Protein AF-A0A941D5S7-F1 (afdb_monomer)

pLDDT: mean 71.63, std 21.03, range [32.12, 98.0]

Radius of gyration: 29.99 Å; Cα contacts (8 Å, |Δi|>4): 465; chains: 1; bounding box: 61×166×41 Å

Nearest PDB structures (foldseek):
  4c47-assembly1_B  TM=2.852E-01  e=3.224E-01  Salmonella enterica subsp. enterica serovar Typhimurium str. LT2
  5zy8-assembly1_C  TM=4.690E-01  e=6.846E+00  Mycobacterium tuberculosis H37Rv
  7m40-assembly2_B  TM=3.265E-01  e=3.888E+00  Homo sapiens
  5wak-assembly1_A  TM=3.263E-01  e=8.585E+00  Homo sapiens

Organism: NCBI:txid2828860

Secondary structure (DSSP, 8-state):
-----------PPP----------PPPPPS----SS-----EEEEEEPTT---SS--EEEEEEEEEEEETTEEEEEEEEEESSS---GGGSTTT----STTS---TTPPTT--GGGG-EEEETTTTEEEEBPB-TTS-B-BPPP--SHHHHHHHHHS-EEEEEEEPPPPTT--EEEEEETTEEEEEEEEEES--SSEES-SSPBTTS-EEPP-HHHHHS-B-TT-EEEPP---PPPPPPPPPPPTT---PPPPPPPPPPP--

Foldseek 3Di:
DDDDDDDDDDDDDDDDDDDDDDDDPDPDDPDDPPDFDQAFLDKDWAFQPDDPDPDGWIKIKTWRAWAFDDQWIKTKIWIATPAQFDQLCRDLQQFPDQDPPPPDLVQDDRRARLLQSKWWADPVQQKIWGFWAAPVRHGQWQDPQNPPVSRVVRRPFIWMIMTTTGGDDPPDQFTWMQTSNDIRGGGGYYYDDWPDEDCPSIHTRRPTHHDRDVVSVVNTDRPPRMDGHDDDDDPDPDPDPDPDPVPPDDDDDDDDDDDDDD

Solvent-accessible surface area (backbone atoms only — not comparable to full-atom values): 16167 Å² total; per-residue (Å²): 133,90,80,91,88,87,84,90,82,90,82,88,82,87,82,89,80,90,76,86,91,71,98,64,89,75,79,78,71,93,83,73,82,93,74,92,75,77,57,71,69,38,74,38,74,37,63,40,80,88,63,92,54,99,72,53,62,46,33,42,37,36,36,48,44,35,20,41,40,93,86,26,19,37,40,35,31,31,42,24,31,88,47,78,43,67,62,47,84,63,32,39,72,64,46,33,52,84,52,96,78,50,69,77,53,102,59,62,54,88,72,26,26,35,68,40,46,24,31,40,30,37,70,94,80,39,31,37,22,25,36,23,18,38,92,88,68,46,49,40,54,45,73,66,78,53,53,80,70,33,35,59,45,27,28,78,39,40,28,33,41,42,37,32,19,37,59,72,62,92,86,51,56,54,29,30,34,36,46,60,96,31,79,39,65,76,37,54,44,48,70,47,81,70,79,55,64,34,89,49,59,50,28,46,71,81,76,40,31,49,62,76,67,63,68,62,62,70,67,37,47,64,82,84,20,66,42,73,58,84,90,70,88,68,83,73,77,72,80,73,78,74,79,66,84,83,77,68,74,84,80,78,84,79,85,83,83,85,84,88,82,135

Structure (mmCIF, N/CA/C/O backbone):
data_AF-A0A941D5S7-F1
#
_entry.id   AF-A0A941D5S7-F1
#
loop_
_atom_site.group_PDB
_atom_site.id
_atom_site.type_symbol
_atom_site.label_atom_id
_atom_site.label_alt_id
_atom_site.label_comp_id
_atom_site.label_asym_id
_atom_site.label_entity_id
_atom_site.label_seq_id
_atom_site.pdbx_PDB_ins_code
_atom_site.Cartn_x
_atom_site.Cartn_y
_atom_site.Cartn_z
_atom_site.occupancy
_atom_site.B_iso_or_equiv
_atom_site.auth_seq_id
_atom_site.auth_comp_id
_atom_site.auth_asym_id
_atom_site.auth_atom_id
_atom_site.pdbx_PDB_model_num
ATOM 1 N N . MET A 1 1 ? -28.181 -76.257 2.258 1.00 36.56 1 MET A N 1
ATOM 2 C CA . MET A 1 1 ? -26.991 -76.417 1.395 1.00 36.56 1 MET A CA 1
ATOM 3 C C . MET A 1 1 ? -26.704 -75.077 0.729 1.00 36.56 1 MET A C 1
ATOM 5 O O . MET A 1 1 ? -27.659 -74.386 0.410 1.00 36.56 1 MET A O 1
ATOM 9 N N . SER A 1 2 ? -25.417 -74.719 0.652 1.00 38.84 2 SER A N 1
ATOM 10 C CA . SER A 1 2 ? -24.743 -73.553 0.038 1.00 38.84 2 SER A CA 1
ATOM 11 C C . SER A 1 2 ? -25.487 -72.803 -1.085 1.00 38.84 2 SER A C 1
ATOM 13 O O . SER A 1 2 ? -26.203 -73.424 -1.850 1.00 38.84 2 SER A O 1
ATOM 15 N N . GLY A 1 3 ? -25.291 -71.505 -1.335 1.00 32.75 3 GLY A N 1
ATOM 16 C CA . GLY A 1 3 ? -24.288 -70.561 -0.849 1.00 32.75 3 GLY A CA 1
ATOM 17 C C . GLY A 1 3 ? -24.335 -69.232 -1.634 1.00 32.75 3 GLY A C 1
ATOM 18 O O . GLY A 1 3 ? -24.989 -69.136 -2.662 1.00 32.75 3 GLY A O 1
ATOM 19 N N . ARG A 1 4 ? -23.634 -68.236 -1.072 1.00 43.28 4 ARG A N 1
ATOM 20 C CA . ARG A 1 4 ? -23.019 -66.999 -1.617 1.00 43.28 4 ARG A CA 1
ATOM 21 C C . ARG A 1 4 ? -23.467 -66.419 -2.974 1.00 43.28 4 ARG A C 1
ATOM 23 O O . ARG A 1 4 ? -23.351 -67.062 -4.007 1.00 43.28 4 ARG A O 1
ATOM 30 N N . GLY A 1 5 ? -23.662 -65.096 -2.971 1.00 32.12 5 GLY A N 1
ATOM 31 C CA . GLY A 1 5 ? -23.417 -64.236 -4.134 1.00 32.12 5 GLY A CA 1
ATOM 32 C C . GLY A 1 5 ? -23.833 -62.784 -3.899 1.00 32.12 5 GLY A C 1
ATOM 33 O O . GLY A 1 5 ? -24.998 -62.451 -4.057 1.00 32.12 5 GLY A O 1
ATOM 34 N N . ALA A 1 6 ? -22.888 -61.925 -3.513 1.00 46.09 6 ALA A N 1
ATOM 35 C CA . ALA A 1 6 ? -23.062 -60.475 -3.452 1.00 46.09 6 ALA A CA 1
ATOM 36 C C . ALA A 1 6 ? -22.427 -59.830 -4.688 1.00 46.09 6 ALA A C 1
ATOM 38 O O . ALA A 1 6 ? -21.279 -60.151 -4.974 1.00 46.09 6 ALA A O 1
ATOM 39 N N . VAL A 1 7 ? -23.107 -58.874 -5.330 1.00 39.47 7 VAL A N 1
ATOM 40 C CA . VAL A 1 7 ? -22.471 -57.748 -6.041 1.00 39.47 7 VAL A CA 1
ATOM 41 C C . VAL A 1 7 ? -23.394 -56.529 -5.934 1.00 39.47 7 VAL A C 1
ATOM 43 O O . VAL A 1 7 ? -24.544 -56.564 -6.362 1.00 39.47 7 VAL A O 1
ATOM 46 N N . ARG A 1 8 ? -22.877 -55.453 -5.332 1.00 42.44 8 ARG A N 1
ATOM 47 C CA . ARG A 1 8 ? -23.438 -54.097 -5.374 1.00 42.44 8 ARG A CA 1
ATOM 48 C C . ARG A 1 8 ? -22.942 -53.406 -6.645 1.00 42.44 8 ARG A C 1
ATOM 50 O O . ARG A 1 8 ? -21.744 -53.436 -6.905 1.00 42.44 8 ARG A O 1
ATOM 57 N N . ALA A 1 9 ? -23.824 -52.704 -7.347 1.00 39.62 9 ALA A N 1
ATOM 58 C CA . ALA A 1 9 ? -23.448 -51.629 -8.258 1.00 39.62 9 ALA A CA 1
ATOM 59 C C . ALA A 1 9 ? -24.414 -50.456 -8.052 1.00 39.62 9 ALA A C 1
ATOM 61 O O . ALA A 1 9 ? -25.631 -50.632 -8.032 1.00 39.62 9 ALA A O 1
ATOM 62 N N . ALA A 1 10 ? -23.833 -49.284 -7.812 1.00 44.22 10 ALA A N 1
ATOM 63 C CA . ALA A 1 10 ? -24.500 -48.016 -7.567 1.00 44.22 10 ALA A CA 1
ATOM 64 C C . ALA A 1 10 ? -24.795 -47.294 -8.887 1.00 44.22 10 ALA A C 1
ATOM 66 O O . ALA A 1 10 ? -23.980 -47.359 -9.801 1.00 44.22 10 ALA A O 1
ATOM 67 N N . PHE A 1 11 ? -25.889 -46.535 -8.941 1.00 39.94 11 PHE A N 1
ATOM 68 C CA . PHE A 1 11 ? -26.050 -45.423 -9.878 1.00 39.94 11 PHE A CA 1
ATOM 69 C C . PHE A 1 11 ? -26.749 -44.267 -9.161 1.00 39.94 11 PHE A C 1
ATOM 71 O O . PHE A 1 11 ? -27.858 -44.414 -8.650 1.00 39.94 11 PHE A O 1
ATOM 78 N N . GLY A 1 12 ? -26.041 -43.139 -9.077 1.00 32.53 12 GLY A N 1
ATOM 79 C CA . GLY A 1 12 ? -26.537 -41.872 -8.556 1.00 32.53 12 GLY A CA 1
ATOM 80 C C . GLY A 1 12 ? -27.408 -41.156 -9.586 1.00 32.53 12 GLY A C 1
ATOM 81 O O . GLY A 1 12 ? -27.080 -41.119 -10.771 1.00 32.53 12 GLY A O 1
ATOM 82 N N . GLY A 1 13 ? -28.521 -40.595 -9.118 1.00 33.53 13 GLY A N 1
ATOM 83 C CA . GLY A 1 13 ? -29.390 -39.712 -9.888 1.00 33.53 13 GLY A CA 1
ATOM 84 C C . GLY A 1 13 ? -29.056 -38.249 -9.609 1.00 33.53 13 GLY A C 1
ATOM 85 O O . GLY A 1 13 ? -29.042 -37.820 -8.457 1.00 33.53 13 GLY A O 1
ATOM 86 N N . VAL A 1 14 ? -28.791 -37.499 -10.676 1.00 39.66 14 VAL A N 1
ATOM 87 C CA . VAL A 1 14 ? -28.626 -36.041 -10.693 1.00 39.66 14 VAL A CA 1
ATOM 88 C C . VAL A 1 14 ? -30.000 -35.384 -10.546 1.00 39.66 14 VAL A C 1
ATOM 90 O O . VAL A 1 14 ? -30.907 -35.685 -11.320 1.00 39.66 14 VAL A O 1
ATOM 93 N N . VAL A 1 15 ? -30.149 -34.462 -9.593 1.00 40.84 15 VAL A N 1
ATOM 94 C CA . VAL A 1 15 ? -31.305 -33.557 -9.514 1.00 40.84 15 VAL A CA 1
ATOM 95 C C . VAL A 1 15 ? -30.835 -32.165 -9.921 1.00 40.84 15 VAL A C 1
ATOM 97 O O . VAL A 1 15 ? -30.063 -31.528 -9.209 1.00 40.84 15 VAL A O 1
ATOM 100 N N . ALA A 1 16 ? -31.290 -31.709 -11.086 1.00 38.81 16 ALA A N 1
ATOM 101 C CA . ALA A 1 16 ? -31.129 -30.337 -11.543 1.00 38.81 16 ALA A CA 1
ATOM 102 C C . ALA A 1 16 ? -32.264 -29.478 -10.969 1.00 38.81 16 ALA A C 1
ATOM 104 O O . ALA A 1 16 ? -33.437 -29.757 -11.218 1.00 38.81 16 ALA A O 1
ATOM 105 N N . ALA A 1 17 ? -31.919 -28.423 -10.233 1.00 34.91 17 ALA A N 1
ATOM 106 C CA . ALA A 1 17 ? -32.849 -27.368 -9.850 1.00 34.91 17 ALA A CA 1
ATOM 107 C C . ALA A 1 17 ? -32.348 -26.038 -10.424 1.00 34.91 17 ALA A C 1
ATOM 109 O O . ALA A 1 17 ? -31.301 -25.526 -10.036 1.00 34.91 17 ALA A O 1
ATOM 110 N N . VAL A 1 18 ? -33.108 -25.510 -11.382 1.00 44.81 18 VAL A N 1
ATOM 111 C CA . VAL A 1 18 ? -32.970 -24.159 -11.933 1.00 44.81 18 VAL A CA 1
ATOM 112 C C . VAL A 1 18 ? -33.673 -23.198 -10.973 1.00 44.81 18 VAL A C 1
ATOM 114 O O . VAL A 1 18 ? -34.870 -23.342 -10.731 1.00 44.81 18 VAL A O 1
ATOM 117 N N . GLY A 1 19 ? -32.936 -22.232 -10.422 1.00 36.59 19 GLY A N 1
ATOM 118 C CA . GLY A 1 19 ? -33.453 -21.182 -9.540 1.00 36.59 19 GLY A CA 1
ATOM 119 C C . GLY A 1 19 ? -33.010 -19.800 -10.019 1.00 36.59 19 GLY A C 1
ATOM 120 O O . GLY A 1 19 ? -31.831 -19.583 -10.280 1.00 36.59 19 GLY A O 1
ATOM 121 N N . LEU A 1 20 ? -33.984 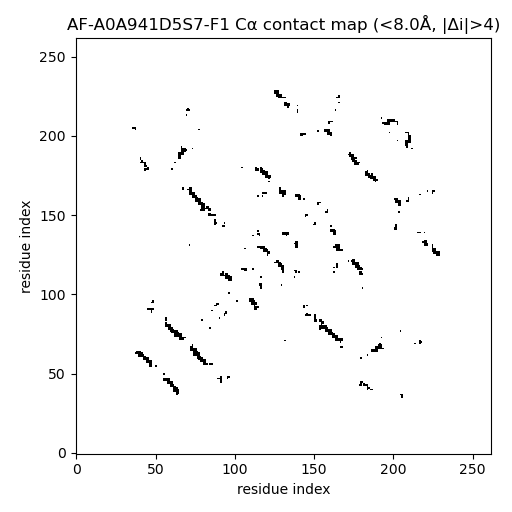-18.901 -10.178 1.00 38.97 20 LEU A N 1
ATOM 122 C CA . LEU A 1 20 ? -33.875 -17.556 -10.746 1.00 38.97 20 LEU A CA 1
ATOM 123 C C . LEU A 1 20 ? -32.887 -16.636 -10.004 1.00 38.97 20 LEU A C 1
ATOM 125 O O . LEU A 1 20 ? -32.859 -16.589 -8.776 1.00 38.97 20 LEU A O 1
ATOM 129 N N . ALA A 1 21 ? -32.163 -15.829 -10.784 1.00 38.84 21 ALA A N 1
ATOM 130 C CA . ALA A 1 21 ? -31.276 -14.768 -10.325 1.00 38.84 21 ALA A CA 1
ATOM 131 C C . ALA A 1 21 ? -32.054 -13.543 -9.805 1.00 38.84 21 ALA A C 1
ATOM 133 O O . ALA A 1 21 ? -32.847 -12.940 -10.527 1.00 38.84 21 ALA A O 1
ATOM 134 N N . LEU A 1 22 ? -31.754 -13.148 -8.567 1.00 37.94 22 LEU A N 1
ATOM 135 C CA . LEU A 1 22 ? -32.023 -11.829 -7.996 1.00 37.94 22 LEU A CA 1
ATOM 136 C C . LEU A 1 22 ? -30.680 -11.252 -7.538 1.00 37.94 22 LEU A C 1
ATOM 138 O O . LEU A 1 22 ? -29.937 -11.906 -6.809 1.00 37.94 22 LEU A O 1
ATOM 142 N N . SER A 1 23 ? -30.371 -10.042 -7.999 1.00 47.72 23 SER A N 1
ATOM 143 C CA . SER A 1 23 ? -29.177 -9.277 -7.647 1.00 47.72 23 SER A CA 1
ATOM 144 C C . SER A 1 23 ? -29.034 -9.127 -6.130 1.00 47.72 23 SER A C 1
ATOM 146 O O . SER A 1 23 ? -29.807 -8.422 -5.486 1.00 47.72 23 SER A O 1
ATOM 148 N N . GLY A 1 24 ? -28.013 -9.767 -5.574 1.00 32.41 24 GLY A N 1
ATOM 149 C CA . GLY A 1 24 ? -27.568 -9.647 -4.192 1.00 32.41 24 GLY A CA 1
ATOM 150 C C . GLY A 1 24 ? -26.160 -10.220 -4.119 1.00 32.41 24 GLY A C 1
ATOM 151 O O . GLY A 1 24 ? -25.899 -11.253 -4.734 1.00 32.41 24 GLY A O 1
ATOM 152 N N . ALA A 1 25 ? -25.239 -9.518 -3.457 1.00 46.03 25 ALA A N 1
ATOM 153 C CA . ALA A 1 25 ? -23.869 -9.983 -3.261 1.00 46.03 25 ALA A CA 1
ATOM 154 C C . ALA A 1 25 ? -23.884 -11.448 -2.796 1.00 46.03 25 ALA A C 1
ATOM 156 O O . ALA A 1 25 ? -24.518 -11.774 -1.790 1.00 46.03 25 ALA A O 1
ATOM 157 N N . ALA A 1 26 ? -23.255 -12.331 -3.572 1.00 33.59 26 ALA A N 1
ATOM 158 C CA . ALA A 1 26 ? -23.224 -13.747 -3.249 1.00 33.59 26 ALA A CA 1
ATOM 159 C C . ALA A 1 26 ? -22.478 -13.945 -1.916 1.00 33.59 26 ALA A C 1
ATOM 161 O O . ALA A 1 26 ? -21.427 -13.326 -1.720 1.00 33.59 26 ALA A O 1
ATOM 162 N N . PRO A 1 27 ? -22.981 -14.791 -0.998 1.00 41.75 27 PRO A N 1
ATOM 163 C CA . PRO A 1 27 ? -22.199 -15.188 0.159 1.00 41.75 27 PRO A CA 1
ATOM 164 C C . PRO A 1 27 ? -20.968 -15.940 -0.349 1.00 41.75 27 PRO A C 1
ATOM 166 O O . PRO A 1 27 ? -21.091 -16.866 -1.153 1.00 41.75 27 PRO A O 1
ATOM 169 N N . VAL A 1 28 ? -19.783 -15.521 0.099 1.00 44.69 28 VAL A N 1
ATOM 170 C CA . VAL A 1 28 ? -18.542 -16.256 -0.160 1.00 44.69 28 VAL A CA 1
ATOM 171 C C . VAL A 1 28 ? -18.728 -17.667 0.409 1.00 44.69 28 VAL A C 1
ATOM 173 O O . VAL A 1 28 ? -19.029 -17.784 1.602 1.00 44.69 28 VAL A O 1
ATOM 176 N N . PRO A 1 29 ? -18.611 -18.732 -0.404 1.00 33.72 29 PRO A N 1
ATOM 177 C CA . PRO A 1 29 ? -18.743 -20.090 0.097 1.00 33.72 29 PRO A CA 1
ATOM 178 C C . PRO A 1 29 ? -17.689 -20.352 1.173 1.00 33.72 29 PRO A C 1
ATOM 180 O O . PRO A 1 29 ? -16.498 -20.119 0.962 1.00 33.72 29 PRO A O 1
ATOM 183 N N . ALA A 1 30 ? -18.138 -20.828 2.333 1.00 46.81 30 ALA A N 1
ATOM 184 C CA . ALA A 1 30 ? -17.267 -21.458 3.309 1.00 46.81 30 ALA A CA 1
ATOM 185 C C . ALA A 1 30 ? -16.800 -22.784 2.696 1.00 46.81 30 ALA A C 1
ATOM 187 O O . ALA A 1 30 ? -17.621 -23.680 2.527 1.00 46.81 30 ALA A O 1
ATOM 188 N N . ASP A 1 31 ? -15.526 -22.804 2.298 1.00 45.72 31 ASP A N 1
ATOM 189 C CA . ASP A 1 31 ? -14.711 -23.895 1.733 1.00 45.72 31 ASP A CA 1
ATOM 190 C C . ASP A 1 31 ? -14.148 -23.504 0.360 1.00 45.72 31 ASP A C 1
ATOM 192 O O . ASP A 1 31 ? -14.605 -23.950 -0.692 1.00 45.72 31 ASP A O 1
ATOM 196 N N . VAL A 1 32 ? -13.124 -22.644 0.378 1.00 36.34 32 VAL A N 1
ATOM 197 C CA . VAL A 1 32 ? -12.267 -22.388 -0.785 1.00 36.34 32 VAL A CA 1
ATOM 198 C C . VAL A 1 32 ? -10.938 -23.110 -0.549 1.00 36.34 32 VAL A C 1
ATOM 200 O O . VAL A 1 32 ? -10.208 -22.728 0.369 1.00 36.34 32 VAL A O 1
ATOM 203 N N . PRO A 1 33 ? -10.616 -24.150 -1.337 1.00 36.00 33 PRO A N 1
ATOM 204 C CA . PRO A 1 33 ? -9.291 -24.756 -1.352 1.00 36.00 33 PRO A CA 1
ATOM 205 C C . PRO A 1 33 ? -8.239 -23.692 -1.682 1.00 36.00 33 PRO A C 1
ATOM 207 O O . PRO A 1 33 ? -8.358 -22.969 -2.671 1.00 36.00 33 PRO A O 1
ATOM 210 N N . SER A 1 34 ? -7.238 -23.572 -0.817 1.00 47.56 34 SER A N 1
ATOM 211 C CA . SER A 1 34 ? -6.112 -22.660 -0.966 1.00 47.56 34 SER A CA 1
ATOM 212 C C . SER A 1 34 ? -5.092 -23.236 -1.943 1.00 47.56 34 SER A C 1
ATOM 214 O O . SER A 1 34 ? -4.088 -23.768 -1.494 1.00 47.56 34 SER A O 1
ATOM 216 N N . ASP A 1 35 ? -5.336 -23.122 -3.244 1.00 42.19 35 ASP A N 1
ATOM 217 C CA . ASP A 1 35 ? -4.291 -23.316 -4.250 1.00 42.19 35 ASP A CA 1
ATOM 218 C C . ASP A 1 35 ? -4.415 -22.200 -5.315 1.00 42.19 35 ASP A C 1
ATOM 220 O O . ASP A 1 35 ? -5.343 -22.163 -6.122 1.00 42.19 35 ASP A O 1
ATOM 224 N N . ASP A 1 36 ? -3.478 -21.247 -5.250 1.00 53.59 36 ASP A N 1
ATOM 225 C CA . ASP A 1 36 ? -2.977 -20.408 -6.354 1.00 53.59 36 ASP A CA 1
ATOM 226 C C . ASP A 1 36 ? -3.823 -19.276 -6.976 1.00 53.59 36 ASP A C 1
ATOM 228 O O . ASP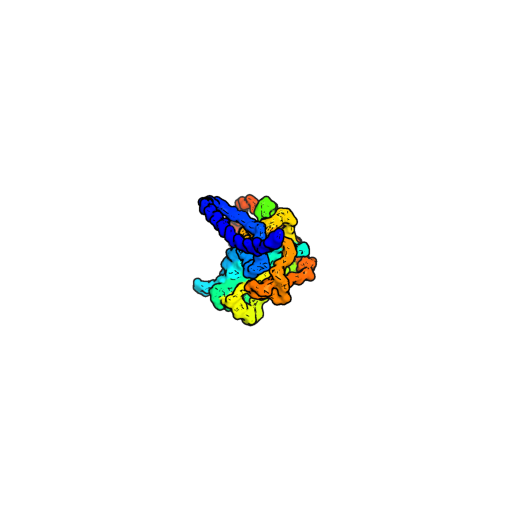 A 1 36 ? -3.610 -18.917 -8.136 1.00 53.59 36 ASP A O 1
ATOM 232 N N . VAL A 1 37 ? -4.705 -18.596 -6.233 1.00 73.69 37 VAL A N 1
ATOM 233 C CA . VAL A 1 37 ? -5.234 -17.289 -6.690 1.00 73.69 37 VAL A CA 1
ATOM 234 C C . VAL A 1 37 ? -4.706 -16.163 -5.811 1.00 73.69 37 VAL A C 1
ATOM 236 O O . VAL A 1 37 ? -5.074 -16.045 -4.643 1.00 73.69 37 VAL A O 1
ATOM 239 N N . VAL A 1 38 ? -3.858 -15.302 -6.386 1.00 87.06 38 VAL A N 1
ATOM 240 C CA . VAL A 1 38 ? -3.420 -14.072 -5.716 1.00 87.06 38 VAL A CA 1
ATOM 241 C C . VAL A 1 38 ? -4.634 -13.149 -5.549 1.00 87.06 38 VAL A C 1
ATOM 243 O O . VAL A 1 38 ? -5.220 -12.742 -6.555 1.00 87.06 38 VAL A O 1
ATOM 246 N N . PRO A 1 39 ? -5.032 -12.794 -4.314 1.00 90.25 39 PRO A N 1
ATOM 247 C CA . PRO A 1 39 ? -6.202 -11.956 -4.087 1.00 90.25 39 PRO A CA 1
ATOM 248 C C . PRO A 1 39 ? -5.980 -10.558 -4.662 1.00 90.25 39 PRO A C 1
ATOM 250 O O . PRO A 1 39 ? -4.936 -9.960 -4.430 1.00 90.25 39 PRO A O 1
ATOM 253 N N . VAL A 1 40 ? -6.963 -10.007 -5.376 1.00 94.62 40 VAL A N 1
ATOM 254 C CA . VAL A 1 40 ? -6.958 -8.610 -5.838 1.00 94.62 40 VAL A CA 1
ATOM 255 C C . VAL A 1 40 ? -8.264 -7.956 -5.402 1.00 94.62 40 VAL A C 1
ATOM 257 O O . VAL A 1 40 ? -9.330 -8.285 -5.914 1.00 94.62 40 VAL A O 1
ATOM 260 N N . PHE A 1 41 ? -8.182 -7.029 -4.449 1.00 93.94 41 PHE A N 1
ATOM 261 C CA . PHE A 1 41 ? -9.344 -6.319 -3.897 1.00 93.94 41 PHE A CA 1
ATOM 262 C C . PHE A 1 41 ? -9.682 -5.034 -4.656 1.00 93.94 41 PHE A C 1
ATOM 264 O O . PHE A 1 41 ? -10.774 -4.489 -4.518 1.00 93.94 41 PHE A O 1
ATOM 271 N N . GLY A 1 42 ? -8.759 -4.554 -5.484 1.00 91.88 42 GLY A N 1
ATOM 272 C CA . GLY A 1 42 ? -8.991 -3.445 -6.396 1.00 91.88 42 GLY A CA 1
ATOM 273 C C . GLY A 1 42 ? -7.697 -2.940 -7.008 1.00 91.88 42 GLY A C 1
ATOM 274 O O . GLY A 1 42 ? -6.604 -3.358 -6.617 1.00 91.88 42 GLY A O 1
ATOM 275 N N . GLN A 1 43 ? -7.838 -2.050 -7.984 1.00 90.62 43 GLN A N 1
ATOM 276 C CA . GLN A 1 43 ? -6.720 -1.505 -8.739 1.00 90.62 43 GLN A CA 1
ATOM 277 C C . GLN A 1 43 ? -6.815 0.014 -8.851 1.00 90.62 43 GLN A C 1
ATOM 279 O O . GLN A 1 43 ? -7.904 0.587 -8.855 1.00 90.62 43 GLN A O 1
ATOM 284 N N . ALA A 1 44 ? -5.655 0.645 -8.961 1.00 84.81 44 ALA A N 1
ATOM 285 C CA . ALA A 1 44 ? -5.487 2.061 -9.216 1.00 84.81 44 ALA A CA 1
ATOM 286 C C . ALA A 1 44 ? -4.476 2.264 -10.344 1.00 84.81 44 ALA A C 1
ATOM 288 O O . ALA A 1 44 ? -3.553 1.469 -10.513 1.00 84.81 44 ALA A O 1
ATOM 289 N N . PHE A 1 45 ? -4.637 3.349 -11.091 1.00 83.00 45 PHE A N 1
ATOM 290 C CA . PHE A 1 45 ? -3.716 3.740 -12.150 1.00 83.00 45 PHE A CA 1
ATOM 291 C C . PHE A 1 45 ? -3.005 5.018 -11.726 1.00 83.00 45 PHE A C 1
ATOM 293 O O . PHE A 1 45 ? -3.653 6.006 -11.383 1.00 83.00 45 PHE A O 1
ATOM 300 N N . VAL A 1 46 ? -1.678 4.979 -11.724 1.00 76.88 46 VAL A N 1
ATOM 301 C CA . VAL A 1 46 ? -0.818 6.081 -11.298 1.00 76.88 46 VAL A CA 1
ATOM 302 C C . VAL A 1 46 ? 0.069 6.455 -12.475 1.00 76.88 46 VAL A C 1
ATOM 304 O O . VAL A 1 46 ? 0.938 5.682 -12.873 1.00 76.88 46 VAL A O 1
ATOM 307 N N . ALA A 1 47 ? -0.160 7.631 -13.050 1.00 71.12 47 ALA A N 1
ATOM 308 C CA . ALA A 1 47 ? 0.723 8.175 -14.073 1.00 71.12 47 ALA A CA 1
ATOM 309 C C . ALA A 1 47 ? 2.021 8.696 -13.437 1.00 71.12 47 ALA A C 1
ATOM 311 O O . ALA A 1 47 ? 1.999 9.235 -12.325 1.00 71.12 47 ALA A O 1
ATOM 312 N N . ALA A 1 48 ? 3.143 8.558 -14.145 1.00 61.03 48 ALA A N 1
ATOM 313 C CA . ALA A 1 48 ? 4.367 9.272 -13.798 1.00 61.03 48 ALA A CA 1
ATOM 314 C C . ALA A 1 48 ? 4.114 10.791 -13.834 1.00 61.03 48 ALA A C 1
ATOM 316 O O . ALA A 1 48 ? 3.539 11.319 -14.786 1.00 61.03 48 ALA A O 1
ATOM 317 N N . LEU A 1 49 ? 4.486 11.497 -12.761 1.00 54.38 49 LEU A N 1
ATOM 318 C CA . LEU A 1 49 ? 4.325 12.949 -12.670 1.00 54.38 49 LEU A CA 1
ATOM 319 C C . LEU A 1 49 ? 5.527 13.644 -13.315 1.00 54.38 49 LEU A C 1
ATOM 321 O O . LEU A 1 49 ? 6.665 13.333 -12.979 1.00 54.38 49 LEU A O 1
ATOM 325 N N . GLY A 1 50 ? 5.269 14.650 -14.154 1.00 51.06 50 GLY A N 1
ATOM 326 C CA . GLY A 1 50 ? 6.300 15.563 -14.662 1.00 51.06 50 GLY A CA 1
ATOM 327 C C . GLY A 1 50 ? 6.847 15.250 -16.053 1.00 51.06 50 GLY A C 1
ATOM 328 O O . GLY A 1 50 ? 7.750 15.952 -16.502 1.00 51.06 50 GLY A O 1
ATOM 329 N N . GLU A 1 51 ? 6.301 14.262 -16.758 1.00 52.66 51 GLU A N 1
ATOM 330 C CA . GLU A 1 51 ? 6.678 14.024 -18.148 1.00 52.66 51 GLU A CA 1
ATOM 331 C C . GLU A 1 51 ? 5.819 14.877 -19.083 1.00 52.66 51 GLU A C 1
ATOM 333 O O . GLU A 1 51 ? 4.592 14.822 -19.065 1.00 52.66 51 GLU A O 1
ATOM 338 N N . THR A 1 52 ? 6.478 15.675 -19.923 1.00 53.84 52 THR A N 1
ATOM 339 C CA . THR A 1 52 ? 5.865 16.426 -21.034 1.00 53.84 52 THR A CA 1
ATOM 340 C C . THR A 1 52 ? 5.416 15.514 -22.179 1.00 53.84 52 THR A C 1
ATOM 342 O O . THR A 1 52 ? 5.126 15.990 -23.276 1.00 53.84 52 THR A O 1
ATOM 345 N N . GLU A 1 53 ? 5.434 14.201 -21.964 1.00 58.47 53 GLU A N 1
ATOM 346 C CA . GLU A 1 53 ? 5.031 13.223 -22.953 1.00 58.47 53 GLU A CA 1
ATOM 347 C C . GLU A 1 53 ? 3.518 13.255 -23.153 1.00 58.47 53 GLU A C 1
ATOM 349 O O . GLU A 1 53 ? 2.731 13.386 -22.218 1.00 58.47 53 GLU A O 1
ATOM 354 N N . GLU A 1 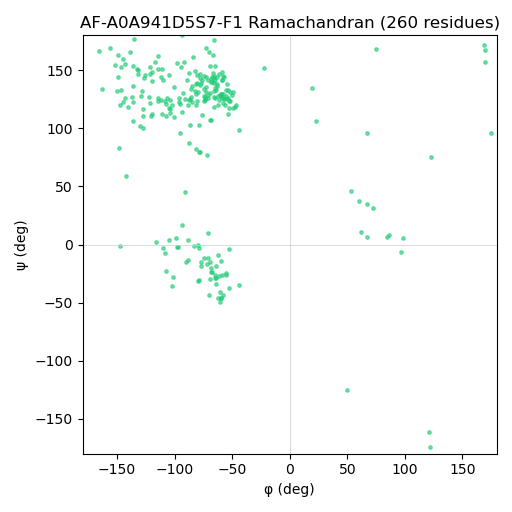54 ? 3.101 13.088 -24.406 1.00 56.66 54 GLU A N 1
ATOM 355 C CA . GLU A 1 54 ? 1.689 13.071 -24.791 1.00 56.66 54 GLU A CA 1
ATOM 356 C C . GLU A 1 54 ? 0.934 11.882 -24.155 1.00 56.66 54 GLU A C 1
ATOM 358 O O . GLU A 1 54 ? -0.297 11.892 -24.077 1.00 56.66 54 GLU A O 1
ATOM 363 N N . ARG A 1 55 ? 1.669 10.853 -23.691 1.00 64.75 55 ARG A N 1
ATOM 364 C CA . ARG A 1 55 ? 1.158 9.653 -23.009 1.00 64.75 55 ARG A CA 1
ATOM 365 C C . ARG A 1 55 ? 2.167 9.126 -21.976 1.00 64.75 55 ARG A C 1
ATOM 367 O O . ARG A 1 55 ? 2.894 8.188 -22.295 1.00 64.75 55 ARG A O 1
ATOM 374 N N . PRO A 1 56 ? 2.198 9.680 -20.754 1.00 66.75 56 PRO A N 1
ATOM 375 C CA . PRO A 1 56 ? 3.128 9.214 -19.734 1.00 66.75 56 PRO A CA 1
ATOM 376 C C . PRO A 1 56 ? 2.880 7.735 -19.388 1.00 66.75 56 PRO A C 1
ATOM 378 O O . PRO A 1 56 ? 1.723 7.280 -19.381 1.00 66.75 56 PRO A O 1
ATOM 381 N N . PRO A 1 57 ? 3.937 6.975 -19.051 1.00 70.06 57 PRO A N 1
ATOM 382 C CA . PRO A 1 57 ? 3.807 5.596 -18.616 1.00 70.06 57 PRO A CA 1
ATOM 383 C C . PRO A 1 57 ? 2.899 5.524 -17.385 1.00 70.06 57 PRO A C 1
ATOM 385 O O . PRO A 1 57 ? 3.052 6.256 -16.402 1.00 70.06 57 PRO A O 1
ATOM 388 N N . THR A 1 58 ? 1.910 4.633 -17.457 1.00 77.50 58 THR A N 1
ATOM 389 C CA . THR A 1 58 ? 0.916 4.446 -16.398 1.00 77.50 58 THR A CA 1
ATOM 390 C C . THR A 1 58 ? 1.224 3.172 -15.626 1.00 77.50 58 THR A C 1
ATOM 392 O O . THR A 1 58 ? 1.182 2.065 -16.165 1.00 77.50 58 THR A O 1
ATOM 395 N N . MET A 1 59 ? 1.514 3.337 -14.340 1.00 82.25 59 MET A N 1
ATOM 396 C CA . MET A 1 59 ? 1.703 2.243 -13.402 1.00 82.25 59 MET A CA 1
ATOM 397 C C . MET A 1 59 ? 0.340 1.742 -12.922 1.00 82.25 59 MET A C 1
ATOM 399 O O . MET A 1 59 ? -0.495 2.517 -12.454 1.00 82.25 59 MET A O 1
ATOM 403 N N . THR A 1 60 ? 0.118 0.436 -12.998 1.00 86.88 60 THR A N 1
ATOM 404 C CA . THR A 1 60 ? -1.026 -0.225 -12.367 1.00 86.88 60 THR A CA 1
ATOM 405 C C . THR A 1 60 ? -0.633 -0.664 -10.965 1.00 86.88 60 THR A C 1
ATOM 407 O O . THR A 1 60 ? 0.340 -1.396 -10.788 1.00 86.88 60 THR A O 1
ATOM 410 N N . VAL A 1 61 ? -1.410 -0.243 -9.971 1.00 89.31 61 VAL A N 1
ATOM 411 C CA . VAL A 1 61 ? -1.273 -0.637 -8.568 1.00 89.31 61 VAL A CA 1
ATOM 412 C C . VAL A 1 61 ? -2.427 -1.567 -8.216 1.00 89.31 61 VAL A C 1
ATOM 414 O O . VAL A 1 61 ? -3.578 -1.172 -8.366 1.00 89.31 61 VAL A O 1
ATOM 417 N N . SER A 1 62 ? -2.152 -2.781 -7.740 1.00 93.56 62 SER A N 1
ATOM 418 C CA . SER A 1 62 ? -3.193 -3.742 -7.328 1.00 93.56 62 SER A CA 1
ATOM 419 C C . SER A 1 62 ? -3.114 -4.001 -5.829 1.00 93.56 62 SER A C 1
ATOM 421 O O . SER A 1 62 ? -2.053 -4.353 -5.332 1.00 93.56 62 SER A O 1
ATOM 423 N N . VAL A 1 63 ? -4.213 -3.831 -5.093 1.00 95.75 63 VAL A N 1
ATOM 424 C CA . VAL A 1 63 ? -4.252 -4.079 -3.642 1.00 95.75 63 VAL A CA 1
ATOM 425 C C . VAL A 1 63 ? -4.548 -5.551 -3.379 1.00 95.75 63 VAL A C 1
ATOM 427 O O . VAL A 1 63 ? -5.570 -6.068 -3.830 1.00 95.75 63 VAL A O 1
ATOM 430 N N . HIS A 1 64 ? -3.681 -6.201 -2.604 1.00 96.12 64 HIS A N 1
ATOM 431 C CA . HIS A 1 64 ? -3.763 -7.633 -2.319 1.00 96.12 64 HIS A CA 1
ATOM 432 C C . HIS A 1 64 ? -4.217 -7.963 -0.905 1.00 96.12 64 HIS A C 1
ATOM 434 O O . HIS A 1 64 ? -4.727 -9.052 -0.662 1.00 96.12 64 HIS A O 1
ATOM 440 N N . GLY A 1 65 ? -4.053 -7.044 0.044 1.00 94.81 65 GLY A N 1
ATOM 441 C CA . GLY A 1 65 ? -4.572 -7.260 1.385 1.00 94.81 65 GLY A CA 1
ATOM 442 C C . GLY A 1 65 ? -4.091 -6.247 2.404 1.00 94.81 65 GLY A C 1
ATOM 443 O O . GLY A 1 65 ? -3.039 -5.629 2.256 1.00 94.81 65 GLY A O 1
ATOM 444 N N . VAL A 1 66 ? -4.875 -6.123 3.470 1.00 98.00 66 VAL A N 1
ATOM 445 C CA . VAL A 1 66 ? -4.522 -5.375 4.674 1.00 98.00 66 VAL A CA 1
ATOM 446 C C . VAL A 1 66 ? -4.413 -6.376 5.814 1.00 98.00 66 VAL A C 1
ATOM 448 O O . VAL A 1 66 ? -5.351 -7.130 6.077 1.00 98.00 66 VAL A O 1
ATOM 451 N N . ARG A 1 67 ? -3.265 -6.421 6.487 1.00 97.94 67 ARG A N 1
ATOM 452 C CA . ARG A 1 67 ? -2.982 -7.412 7.530 1.00 97.94 67 ARG A CA 1
ATOM 453 C C . ARG A 1 67 ? -2.513 -6.751 8.811 1.00 97.94 67 ARG A C 1
ATOM 455 O O . ARG A 1 67 ? -1.605 -5.928 8.785 1.00 97.94 67 ARG A O 1
ATOM 462 N N . ARG A 1 68 ? -3.078 -7.126 9.954 1.00 96.94 68 ARG A N 1
ATOM 463 C CA . ARG A 1 68 ? -2.480 -6.796 11.251 1.00 96.94 68 ARG A CA 1
ATOM 464 C C . ARG A 1 68 ? -1.277 -7.687 11.466 1.00 96.94 68 ARG A C 1
ATOM 466 O O . ARG A 1 68 ? -1.410 -8.907 11.451 1.00 96.94 68 ARG A O 1
ATOM 473 N N . PHE A 1 69 ? -0.125 -7.085 11.697 1.00 95.19 69 PHE A N 1
ATOM 474 C CA . PHE A 1 69 ? 1.100 -7.831 11.909 1.00 95.19 69 PHE A CA 1
ATOM 475 C C . PHE A 1 69 ? 1.955 -7.094 12.924 1.00 95.19 69 PHE A C 1
ATOM 477 O O . PHE A 1 69 ? 2.259 -5.911 12.750 1.00 95.19 69 PHE A O 1
ATOM 484 N N . GLU A 1 70 ? 2.295 -7.792 14.005 1.00 89.31 70 GLU A N 1
ATOM 485 C CA . GLU A 1 70 ? 3.025 -7.221 15.131 1.00 89.31 70 GLU A CA 1
ATOM 486 C C . GLU A 1 70 ? 2.387 -5.903 15.613 1.00 89.31 70 GLU A C 1
ATOM 488 O O . GLU A 1 70 ? 1.190 -5.836 15.910 1.00 89.31 70 GLU A O 1
ATOM 493 N N . ALA A 1 71 ? 3.175 -4.833 15.678 1.00 87.62 71 ALA A N 1
ATOM 494 C CA . ALA A 1 71 ? 2.743 -3.515 16.116 1.00 87.62 71 ALA A CA 1
ATOM 495 C C . ALA A 1 71 ? 2.292 -2.591 14.966 1.00 87.62 71 ALA A C 1
ATOM 497 O O . ALA A 1 71 ? 2.202 -1.374 15.157 1.00 87.62 71 ALA A O 1
ATOM 498 N N . ALA A 1 72 ? 2.008 -3.151 13.788 1.00 94.81 72 ALA A N 1
ATOM 499 C CA . ALA A 1 72 ? 1.673 -2.414 12.579 1.00 94.81 72 ALA A CA 1
ATOM 500 C C . ALA A 1 72 ? 0.468 -3.013 11.838 1.00 94.81 72 ALA A C 1
ATOM 502 O O . ALA A 1 72 ? -0.138 -4.023 12.209 1.00 94.81 72 ALA A O 1
ATOM 503 N N . THR A 1 73 ? 0.084 -2.339 10.764 1.00 96.88 73 THR A N 1
ATOM 504 C CA . THR A 1 73 ? -0.819 -2.867 9.746 1.00 96.88 73 THR A CA 1
ATOM 505 C C . THR A 1 73 ? -0.100 -2.838 8.412 1.00 96.88 73 THR A C 1
ATOM 507 O O . THR A 1 73 ? 0.353 -1.786 7.992 1.00 96.88 73 THR A O 1
ATOM 510 N N . ILE A 1 74 ? 0.035 -3.982 7.758 1.00 97.38 74 ILE A N 1
ATOM 511 C CA . ILE A 1 74 ? 0.746 -4.113 6.492 1.00 97.38 74 ILE A CA 1
ATOM 512 C C . ILE A 1 74 ? -0.266 -4.041 5.359 1.00 97.38 74 ILE A C 1
ATOM 514 O O . ILE A 1 74 ? -1.212 -4.830 5.310 1.00 97.38 74 ILE A O 1
ATOM 518 N N . LE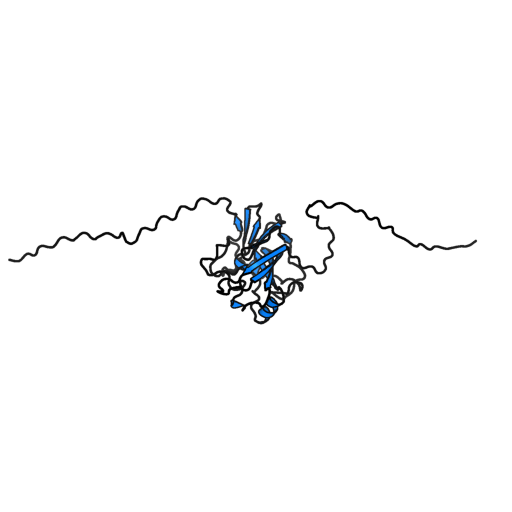U A 1 75 ? -0.067 -3.085 4.459 1.00 97.00 75 LEU A N 1
ATOM 519 C CA . LEU A 1 75 ? -0.754 -3.036 3.177 1.00 97.00 75 LEU A CA 1
ATOM 520 C C . LEU A 1 75 ? 0.130 -3.725 2.137 1.00 97.00 75 LEU A C 1
ATOM 522 O O . LEU A 1 75 ? 1.201 -3.212 1.817 1.00 97.00 75 LEU A O 1
ATOM 526 N N . TYR A 1 76 ? -0.334 -4.858 1.613 1.00 96.56 76 TYR A N 1
ATOM 527 C CA . TYR A 1 76 ? 0.282 -5.560 0.489 1.00 96.56 76 TYR A CA 1
ATOM 528 C C . TYR A 1 76 ? -0.358 -5.102 -0.817 1.00 96.56 76 TYR A C 1
ATOM 530 O O . TYR A 1 76 ? -1.587 -5.093 -0.958 1.00 96.56 76 TYR A O 1
ATOM 538 N N . TYR A 1 77 ? 0.474 -4.752 -1.787 1.00 94.88 77 TYR A N 1
ATOM 539 C CA . TYR A 1 77 ? 0.042 -4.344 -3.117 1.00 94.88 77 TYR A CA 1
ATOM 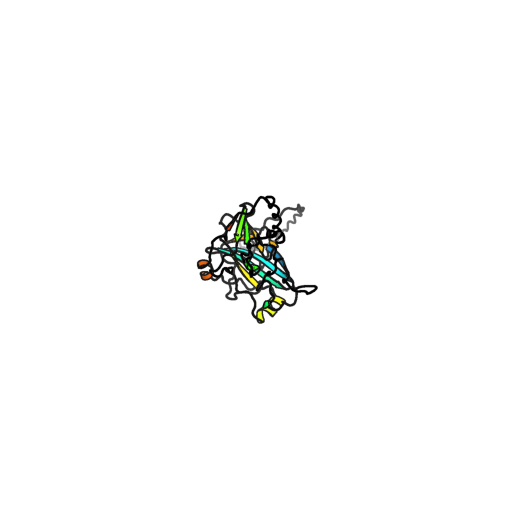540 C C . TYR A 1 77 ? 1.096 -4.739 -4.150 1.00 94.88 77 TYR A C 1
ATOM 542 O O . TYR A 1 77 ? 2.229 -5.036 -3.788 1.00 94.88 77 TYR A O 1
ATOM 550 N N . SER A 1 78 ? 0.741 -4.755 -5.428 1.00 92.12 78 SER A N 1
ATOM 551 C CA . SER A 1 78 ? 1.706 -4.905 -6.512 1.00 92.12 78 SER A CA 1
ATOM 552 C C . SER A 1 78 ? 1.743 -3.684 -7.402 1.00 92.12 78 SER A C 1
ATOM 554 O O . SER A 1 78 ? 0.755 -2.957 -7.511 1.00 92.12 78 SER A O 1
ATOM 556 N N . VAL A 1 79 ? 2.867 -3.509 -8.087 1.00 88.25 79 VAL A N 1
ATOM 557 C CA . VAL A 1 79 ? 3.064 -2.489 -9.115 1.00 88.25 79 VAL A CA 1
ATOM 558 C C . VAL A 1 79 ? 3.561 -3.131 -10.403 1.00 88.25 79 VAL A C 1
ATOM 560 O O . VAL A 1 79 ? 4.334 -4.084 -10.363 1.00 88.25 79 VAL A O 1
ATOM 563 N N . GLY A 1 80 ? 3.110 -2.623 -11.542 1.00 87.06 80 GLY A N 1
ATOM 564 C CA . GLY A 1 80 ? 3.583 -3.028 -12.865 1.00 87.06 80 GLY A CA 1
ATOM 565 C C . GLY A 1 80 ? 3.139 -2.030 -13.927 1.00 87.06 80 GLY A C 1
ATOM 566 O O . GLY A 1 80 ? 2.272 -1.193 -13.661 1.00 87.06 80 GLY A O 1
ATOM 567 N N . PHE A 1 81 ? 3.719 -2.105 -15.121 1.00 84.00 81 PHE A N 1
ATOM 568 C CA . PHE A 1 81 ? 3.414 -1.186 -16.219 1.00 84.00 81 PHE A CA 1
ATOM 569 C C . PHE A 1 81 ? 2.693 -1.900 -17.358 1.00 84.00 81 PHE A C 1
ATOM 571 O O . PHE A 1 81 ? 2.965 -3.056 -17.674 1.00 84.00 81 PHE A O 1
ATOM 578 N N . SER A 1 82 ? 1.757 -1.199 -17.998 1.00 72.44 82 SER A N 1
ATOM 579 C CA . SER A 1 82 ? 1.207 -1.635 -19.280 1.00 72.44 82 SER A CA 1
ATOM 580 C C . SER A 1 82 ? 2.176 -1.224 -20.393 1.00 72.44 82 SER A C 1
ATOM 582 O O . SER A 1 82 ? 2.002 -0.170 -21.002 1.00 72.44 82 SER A O 1
ATOM 584 N N . GLY A 1 83 ? 3.220 -2.022 -20.614 1.00 75.00 83 GLY A N 1
ATOM 585 C CA . GLY A 1 83 ? 4.289 -1.734 -21.574 1.00 75.00 83 GLY A CA 1
ATOM 586 C C . GLY A 1 83 ? 5.661 -1.661 -20.911 1.00 75.00 83 GLY A C 1
ATOM 587 O O . GLY A 1 83 ? 5.855 -2.176 -19.813 1.00 75.00 83 GLY A O 1
ATOM 588 N N . GLU A 1 84 ? 6.618 -1.034 -21.591 1.00 78.62 84 GLU A N 1
ATOM 589 C CA . GLU A 1 84 ? 7.966 -0.862 -21.052 1.00 78.62 84 GLU A CA 1
ATOM 590 C C . GLU A 1 84 ? 7.930 0.048 -19.818 1.00 78.62 84 GLU A C 1
ATOM 592 O O . GLU A 1 84 ? 7.384 1.153 -19.853 1.00 78.62 84 GLU A O 1
ATOM 597 N N . ALA A 1 85 ? 8.499 -0.432 -18.715 1.00 77.50 85 ALA A N 1
ATOM 598 C CA . ALA A 1 85 ? 8.682 0.371 -17.523 1.00 77.50 85 ALA A CA 1
ATOM 599 C C . ALA A 1 85 ? 9.683 1.503 -17.822 1.00 77.50 85 ALA A C 1
ATOM 601 O O . ALA A 1 85 ? 10.711 1.269 -18.484 1.00 77.50 85 ALA A O 1
ATOM 602 N N . PRO A 1 86 ? 9.417 2.726 -17.330 1.00 76.00 86 PRO A N 1
ATOM 603 C CA . PRO A 1 86 ? 10.346 3.834 -17.488 1.00 76.00 86 PRO A CA 1
ATOM 604 C C . PRO A 1 86 ? 11.641 3.567 -16.715 1.00 76.00 86 PRO A C 1
ATOM 606 O O . PRO A 1 86 ? 11.784 2.564 -16.007 1.00 76.00 86 PRO A O 1
ATOM 609 N N . ASP A 1 87 ? 12.601 4.475 -16.862 1.00 74.88 87 ASP A N 1
ATOM 610 C CA . ASP A 1 87 ? 13.809 4.457 -16.043 1.00 74.88 87 ASP A CA 1
ATOM 611 C C . ASP A 1 87 ? 13.435 4.430 -14.542 1.00 74.88 87 ASP A C 1
ATOM 613 O O . ASP A 1 87 ? 12.564 5.203 -14.124 1.00 74.88 87 ASP A O 1
ATOM 617 N N . PRO A 1 88 ? 14.049 3.555 -13.719 1.00 69.06 88 PRO A N 1
ATOM 618 C CA . PRO A 1 88 ? 13.833 3.500 -12.277 1.00 69.06 88 PRO A CA 1
ATOM 619 C C . PRO A 1 88 ? 13.816 4.851 -11.545 1.00 69.06 88 PRO A C 1
ATOM 621 O O . PRO A 1 88 ? 13.048 5.038 -10.594 1.00 69.06 88 PRO A O 1
ATOM 624 N N . GLU A 1 89 ? 14.622 5.817 -11.991 1.00 67.38 89 GLU A N 1
ATOM 625 C CA . GLU A 1 89 ? 14.677 7.159 -11.395 1.00 67.38 89 GLU A CA 1
ATOM 626 C C . GLU A 1 89 ? 13.403 7.994 -11.616 1.00 67.38 89 GLU A C 1
ATOM 628 O O . GLU A 1 89 ? 13.142 8.937 -10.865 1.00 67.38 89 GLU A O 1
ATOM 633 N N . LEU A 1 90 ? 12.603 7.634 -12.621 1.00 67.50 90 LEU A N 1
ATOM 634 C CA . LEU A 1 90 ? 11.356 8.299 -13.012 1.00 67.50 90 LEU A CA 1
ATOM 635 C C . LEU A 1 90 ? 10.115 7.603 -12.442 1.00 67.50 90 LEU A C 1
ATOM 637 O O . LEU A 1 90 ? 8.986 8.060 -12.636 1.00 67.50 90 LEU A O 1
ATOM 641 N N . LEU A 1 91 ? 10.294 6.489 -11.730 1.00 69.44 91 LEU A N 1
ATOM 642 C CA . LEU A 1 91 ? 9.169 5.742 -11.196 1.00 69.44 91 LEU A CA 1
ATOM 643 C C . LEU A 1 91 ? 8.429 6.532 -10.097 1.00 69.44 91 LEU A C 1
ATOM 645 O O . LEU A 1 91 ? 9.047 7.062 -9.172 1.00 69.44 91 LEU A O 1
ATOM 649 N N . PRO A 1 92 ? 7.086 6.483 -10.057 1.00 66.19 92 PRO A N 1
ATOM 650 C CA . PRO A 1 92 ? 6.317 7.012 -8.927 1.00 66.19 92 PRO A CA 1
ATOM 651 C C . PRO A 1 92 ? 6.718 6.415 -7.562 1.00 66.19 92 PRO A C 1
ATOM 653 O O . PRO A 1 92 ? 6.506 7.041 -6.518 1.00 66.19 92 PRO A O 1
ATOM 656 N N . VAL A 1 93 ? 7.298 5.202 -7.559 1.00 60.75 93 VAL A N 1
ATOM 657 C CA . VAL A 1 93 ? 7.850 4.534 -6.364 1.00 60.75 93 VAL A CA 1
ATOM 658 C C . VAL A 1 93 ? 9.109 5.231 -5.819 1.00 60.75 93 VAL A C 1
ATOM 660 O O . VAL A 1 93 ? 9.383 5.097 -4.629 1.00 60.75 93 VAL A O 1
ATOM 663 N N . THR A 1 94 ? 9.851 5.986 -6.640 1.00 57.22 94 THR A N 1
ATOM 664 C CA . THR A 1 94 ? 11.084 6.700 -6.251 1.00 57.22 94 THR A CA 1
ATOM 665 C C . THR A 1 94 ? 10.861 8.185 -6.031 1.00 57.22 94 THR A C 1
ATOM 667 O O . THR A 1 94 ? 11.455 8.761 -5.118 1.00 57.22 94 THR A O 1
ATOM 670 N N . ARG A 1 95 ? 9.981 8.813 -6.817 1.00 56.41 95 ARG A N 1
ATOM 671 C CA . ARG A 1 95 ? 9.587 10.216 -6.651 1.00 56.41 95 ARG A CA 1
ATOM 672 C C . ARG A 1 95 ? 8.112 10.389 -6.976 1.00 56.41 95 ARG A C 1
ATOM 674 O O . ARG A 1 95 ? 7.667 10.054 -8.066 1.00 56.41 95 ARG A O 1
ATOM 681 N N . TYR A 1 96 ? 7.352 10.966 -6.049 1.00 50.34 96 TYR A N 1
ATOM 682 C CA . TYR A 1 96 ? 5.946 11.276 -6.275 1.00 50.34 96 TYR A CA 1
ATOM 683 C C . TYR A 1 96 ? 5.642 12.721 -5.893 1.00 50.34 96 TYR A C 1
ATOM 685 O O . TYR A 1 96 ? 5.481 13.051 -4.725 1.00 50.34 96 TYR A O 1
ATOM 693 N N . GLY A 1 97 ? 5.540 13.582 -6.905 1.00 48.97 97 GLY A N 1
ATOM 694 C CA . GLY A 1 97 ? 5.077 14.955 -6.735 1.00 48.97 97 GLY A CA 1
ATOM 695 C C . GLY A 1 97 ? 6.036 15.829 -5.923 1.00 48.97 97 GLY A C 1
ATOM 696 O O . GLY A 1 97 ? 5.996 15.893 -4.697 1.00 48.97 97 GLY A O 1
ATOM 697 N N . THR A 1 98 ? 6.888 16.572 -6.624 1.00 41.88 98 THR A N 1
ATOM 698 C CA . THR A 1 98 ? 7.640 17.708 -6.058 1.00 41.88 98 THR A CA 1
ATOM 699 C C . THR A 1 98 ? 7.071 19.057 -6.508 1.00 41.88 98 THR A C 1
ATOM 701 O O . THR A 1 98 ? 7.624 20.104 -6.178 1.00 41.88 98 THR A O 1
ATOM 704 N N . GLY A 1 99 ? 5.959 19.044 -7.251 1.00 33.28 99 GLY A N 1
ATOM 705 C CA . GLY A 1 99 ? 5.325 20.239 -7.796 1.00 33.28 99 GLY A CA 1
ATOM 706 C C . GLY A 1 99 ? 4.245 20.829 -6.878 1.00 33.28 99 GLY A C 1
ATOM 707 O O . GLY A 1 99 ? 3.635 20.096 -6.093 1.00 33.28 99 GLY A O 1
ATOM 708 N N . PRO A 1 100 ? 3.937 22.133 -7.013 1.00 34.12 100 PRO A N 1
ATOM 709 C CA . PRO A 1 100 ? 2.810 22.785 -6.333 1.00 34.12 100 PRO A CA 1
ATOM 710 C C . PRO A 1 100 ? 1.441 22.172 -6.691 1.00 34.12 100 PRO A C 1
ATOM 712 O O . PRO A 1 100 ? 0.465 22.410 -5.988 1.00 34.12 100 PRO A O 1
ATOM 715 N N . GLU A 1 101 ? 1.379 21.350 -7.746 1.00 37.16 101 GLU A N 1
ATOM 716 C CA . GLU A 1 101 ? 0.196 20.593 -8.178 1.00 37.16 101 GLU A CA 1
ATOM 717 C C . GLU A 1 101 ? 0.056 19.215 -7.524 1.00 37.16 101 GLU A C 1
ATOM 719 O O . GLU A 1 101 ? -0.875 18.471 -7.835 1.00 37.16 101 GLU A O 1
ATOM 724 N N . THR A 1 102 ? 0.947 18.858 -6.592 1.00 40.31 102 THR A N 1
ATOM 725 C CA . THR A 1 102 ? 0.752 17.680 -5.741 1.00 40.31 102 THR A CA 1
ATOM 726 C C . THR A 1 102 ? -0.367 18.020 -4.761 1.00 40.31 102 THR A C 1
ATOM 728 O O . THR A 1 102 ? -0.124 18.405 -3.616 1.00 40.31 102 THR A O 1
ATOM 731 N N . TYR A 1 103 ? -1.609 17.979 -5.251 1.00 36.03 103 TYR A N 1
ATOM 732 C CA . TYR A 1 103 ? -2.807 18.191 -4.458 1.00 36.03 103 TYR A CA 1
ATOM 733 C C . TYR A 1 103 ? -2.688 17.315 -3.231 1.00 36.03 103 TYR A C 1
ATOM 735 O O . TYR A 1 103 ? -2.562 16.097 -3.351 1.00 36.03 103 TYR A O 1
ATOM 743 N N . GLY A 1 104 ? -2.652 17.979 -2.075 1.00 41.34 104 GLY A N 1
ATOM 744 C CA . GLY A 1 104 ? -2.410 17.381 -0.781 1.00 41.34 104 GLY A CA 1
ATOM 745 C C . GLY A 1 104 ? -3.203 16.098 -0.619 1.00 41.34 104 GLY A C 1
ATOM 746 O O . GLY A 1 104 ? -4.369 16.107 -0.223 1.00 41.34 104 GLY A O 1
ATOM 747 N N . THR A 1 105 ? -2.535 14.972 -0.856 1.00 43.75 105 THR A N 1
ATOM 748 C CA . THR A 1 105 ? -2.906 13.755 -0.164 1.00 43.75 105 THR A CA 1
ATOM 749 C C . THR A 1 105 ? -2.773 14.101 1.314 1.00 43.75 105 THR A C 1
ATOM 751 O O . THR A 1 105 ? -1.927 14.910 1.703 1.00 43.75 105 THR A O 1
ATOM 754 N N . LEU A 1 106 ? -3.638 13.544 2.156 1.00 46.06 106 LEU A N 1
ATOM 755 C CA . LEU A 1 106 ? -3.784 13.899 3.575 1.00 46.06 106 LEU A CA 1
ATOM 756 C C . LEU A 1 106 ? -2.466 13.858 4.399 1.00 46.06 106 LEU A C 1
ATOM 758 O O . LEU A 1 106 ? -2.493 14.136 5.604 1.00 46.06 106 LEU A O 1
ATOM 762 N N . GLN A 1 107 ? -1.344 13.432 3.793 1.00 48.00 107 GLN A N 1
ATOM 763 C CA . GLN A 1 107 ? -0.086 13.032 4.417 1.00 48.00 107 GLN A CA 1
ATOM 764 C C . GLN A 1 107 ? 1.202 13.322 3.609 1.00 48.00 107 GLN A C 1
ATOM 766 O O . GLN A 1 107 ? 2.281 13.040 4.136 1.00 48.00 107 GLN A O 1
ATOM 771 N N . ALA A 1 108 ? 1.153 13.880 2.390 1.00 45.06 108 ALA A N 1
ATOM 772 C CA . ALA A 1 108 ? 2.383 14.153 1.632 1.00 45.06 108 ALA A CA 1
ATOM 773 C C . ALA A 1 108 ? 3.188 15.320 2.235 1.00 45.06 108 ALA A C 1
ATOM 775 O O . ALA A 1 108 ? 2.676 16.425 2.411 1.00 45.06 108 ALA A O 1
ATOM 776 N N . SER A 1 109 ? 4.466 15.070 2.524 1.00 45.72 109 SER A N 1
ATOM 777 C CA . SER A 1 109 ? 5.505 16.097 2.665 1.00 45.72 109 SER A CA 1
ATOM 778 C C . SER A 1 109 ? 6.286 16.196 1.351 1.00 45.72 109 SER A C 1
ATOM 780 O O . SER A 1 109 ? 6.313 15.237 0.581 1.00 45.72 109 SER A O 1
ATOM 782 N N . SER A 1 110 ? 6.929 17.334 1.080 1.00 40.78 110 SER A N 1
ATOM 783 C CA . SER A 1 110 ? 7.804 17.504 -0.089 1.00 40.78 110 SER A CA 1
ATOM 784 C C . SER A 1 110 ? 8.826 16.363 -0.181 1.00 40.78 110 SER A C 1
ATOM 786 O O . SER A 1 110 ? 9.502 16.087 0.810 1.00 40.78 110 SER A O 1
ATOM 788 N N . GLY A 1 111 ? 8.942 15.715 -1.345 1.00 48.44 111 GLY A N 1
ATOM 789 C CA . GLY A 1 111 ? 9.853 14.578 -1.552 1.00 48.44 111 GLY A CA 1
ATOM 790 C C . GLY A 1 111 ? 9.281 13.208 -1.166 1.00 48.44 111 GLY A C 1
ATOM 791 O O . GLY A 1 111 ? 10.018 12.228 -1.173 1.00 48.44 111 GLY A O 1
ATOM 792 N N . ALA A 1 112 ? 7.989 13.127 -0.840 1.00 58.22 112 ALA A N 1
ATOM 793 C CA . ALA A 1 112 ? 7.296 11.862 -0.632 1.00 58.22 112 ALA A CA 1
ATOM 794 C C . ALA A 1 112 ? 7.264 11.011 -1.918 1.00 58.22 112 ALA A C 1
ATOM 796 O O . ALA A 1 112 ? 7.125 11.504 -3.032 1.00 58.22 112 ALA A O 1
ATOM 797 N N . THR A 1 113 ? 7.365 9.702 -1.754 1.00 66.75 113 THR A N 1
ATOM 798 C CA . THR A 1 113 ? 6.956 8.686 -2.731 1.00 66.75 113 THR A CA 1
ATOM 799 C C . THR A 1 113 ? 5.457 8.425 -2.580 1.00 66.75 113 THR A C 1
ATOM 801 O O . THR A 1 113 ? 4.877 8.706 -1.527 1.00 66.75 113 THR A O 1
ATOM 804 N N . PHE A 1 114 ? 4.796 7.836 -3.582 1.00 73.62 114 PHE A N 1
ATOM 805 C CA . PHE A 1 114 ? 3.355 7.564 -3.460 1.00 73.62 114 PHE A CA 1
ATOM 806 C C . PHE A 1 114 ? 3.060 6.599 -2.294 1.00 73.62 114 PHE A C 1
ATOM 808 O O . PHE A 1 114 ? 2.000 6.681 -1.672 1.00 73.62 114 PHE A O 1
ATOM 815 N N . MET A 1 115 ? 4.026 5.744 -1.940 1.00 72.19 115 MET A N 1
ATOM 816 C CA . MET A 1 115 ? 3.959 4.840 -0.790 1.00 72.19 115 MET A CA 1
ATOM 817 C C . MET A 1 115 ? 3.884 5.600 0.539 1.00 72.19 115 MET A C 1
ATOM 819 O O . MET A 1 115 ? 3.180 5.175 1.449 1.00 72.19 115 MET A O 1
ATOM 823 N N . ASP A 1 116 ? 4.540 6.762 0.639 1.00 74.06 116 ASP A N 1
ATOM 824 C CA . ASP A 1 116 ? 4.496 7.607 1.842 1.00 74.06 116 ASP A CA 1
ATOM 825 C C . ASP A 1 116 ? 3.126 8.280 2.036 1.00 74.06 116 ASP A C 1
ATOM 827 O O . ASP A 1 116 ? 2.841 8.835 3.098 1.00 74.06 116 ASP A O 1
ATOM 831 N N . THR A 1 117 ? 2.269 8.227 1.011 1.00 76.06 117 THR A N 1
ATOM 832 C CA . THR A 1 117 ? 0.896 8.751 1.041 1.00 76.06 117 THR A CA 1
ATOM 833 C C . THR A 1 117 ? -0.152 7.679 1.341 1.00 76.06 117 THR A C 1
ATOM 835 O O . THR A 1 117 ? -1.341 7.997 1.427 1.00 76.06 117 THR A O 1
ATOM 838 N N . ALA A 1 118 ? 0.272 6.420 1.497 1.00 86.94 118 ALA A N 1
ATOM 839 C CA . ALA A 1 118 ? -0.633 5.313 1.741 1.00 86.94 118 ALA A CA 1
ATOM 840 C C . ALA A 1 118 ? -1.290 5.407 3.124 1.00 86.94 118 ALA A C 1
ATOM 842 O O . ALA A 1 118 ? -0.651 5.733 4.129 1.00 86.94 118 ALA A O 1
ATOM 843 N N . ALA A 1 119 ? -2.578 5.081 3.181 1.00 91.00 119 ALA A N 1
ATOM 844 C CA . ALA A 1 119 ? -3.326 5.025 4.427 1.00 91.00 119 ALA A CA 1
ATOM 845 C C . ALA A 1 119 ? -4.475 4.021 4.343 1.00 91.00 119 ALA A C 1
ATOM 847 O O . ALA A 1 119 ? -5.032 3.785 3.273 1.00 91.00 119 ALA A O 1
ATOM 848 N N . VAL A 1 120 ? -4.891 3.497 5.496 1.00 94.69 120 VAL A N 1
ATOM 849 C CA . VAL A 1 120 ? -6.189 2.821 5.638 1.00 94.69 120 VAL A CA 1
ATOM 850 C C . VAL A 1 120 ? -7.176 3.705 6.383 1.00 94.69 120 VAL A C 1
ATOM 852 O O . VAL A 1 120 ? -6.804 4.490 7.260 1.00 94.69 120 VAL A O 1
ATOM 855 N N . ILE A 1 121 ? -8.444 3.606 6.006 1.00 94.50 121 ILE A N 1
ATOM 856 C CA . ILE A 1 121 ? -9.501 4.523 6.408 1.00 94.50 121 ILE A CA 1
ATOM 857 C C . ILE A 1 121 ? -10.658 3.720 6.990 1.00 94.50 121 ILE A C 1
ATOM 859 O O . ILE A 1 121 ? -11.319 2.930 6.321 1.00 94.50 121 ILE A O 1
ATOM 863 N N . ASP A 1 122 ? -10.903 3.975 8.268 1.00 94.81 122 ASP A N 1
ATOM 864 C CA . ASP A 1 122 ? -12.080 3.555 9.013 1.00 94.81 122 ASP A CA 1
ATOM 865 C C . ASP A 1 122 ? -13.152 4.629 8.816 1.00 94.81 122 ASP A C 1
ATOM 867 O O . ASP A 1 122 ? -13.225 5.601 9.577 1.00 94.81 122 ASP A O 1
ATOM 871 N N . VAL A 1 123 ? -13.941 4.495 7.747 1.00 89.62 123 VAL A N 1
ATOM 872 C CA . VAL A 1 123 ? -15.016 5.445 7.430 1.00 89.62 123 VAL A CA 1
ATOM 873 C C . VAL A 1 123 ? -16.058 5.503 8.558 1.00 89.62 123 VAL A C 1
ATOM 875 O O . VAL A 1 123 ? -16.322 6.611 9.039 1.00 89.62 123 VAL A O 1
ATOM 878 N N . PRO A 1 124 ? -16.603 4.374 9.071 1.00 89.50 124 PRO A N 1
ATOM 879 C CA . PRO A 1 124 ? -17.577 4.410 10.166 1.00 89.50 124 PRO A CA 1
ATOM 880 C C . PRO A 1 124 ? -17.016 5.042 11.445 1.00 89.50 124 PRO A C 1
ATOM 882 O O . PRO A 1 124 ? -17.689 5.836 12.105 1.00 89.50 124 PRO A O 1
ATOM 885 N N . GLY A 1 125 ? -15.766 4.726 11.790 1.00 88.38 125 GLY A N 1
ATOM 886 C CA . GLY A 1 125 ? -15.080 5.265 12.961 1.00 88.38 125 GLY A CA 1
ATOM 887 C C . GLY A 1 125 ? -14.440 6.635 12.753 1.00 88.38 125 GLY A C 1
ATOM 888 O O . GLY A 1 125 ? -13.885 7.180 13.711 1.00 88.38 125 GLY A O 1
ATOM 889 N N . LYS A 1 126 ? -14.537 7.202 11.542 1.00 89.81 126 LYS A N 1
ATOM 890 C CA . LYS A 1 126 ? -14.004 8.512 11.140 1.00 89.81 126 LYS A CA 1
ATOM 891 C C . LYS A 1 126 ? -12.514 8.663 11.441 1.00 89.81 126 LYS A C 1
ATOM 893 O O . LYS A 1 126 ? -12.082 9.678 11.997 1.00 89.81 126 LYS A O 1
ATOM 898 N N . ARG A 1 127 ? -11.716 7.649 11.108 1.00 90.69 127 ARG A N 1
ATOM 899 C CA . ARG A 1 127 ? -10.268 7.647 11.360 1.00 90.69 127 ARG A CA 1
ATOM 900 C C . ARG A 1 127 ? -9.477 7.227 10.134 1.00 90.69 127 ARG A C 1
ATOM 902 O O . ARG A 1 127 ? -9.900 6.349 9.396 1.00 90.69 127 ARG A O 1
ATOM 909 N N . SER A 1 128 ? -8.294 7.806 9.977 1.00 90.38 128 SER A N 1
ATOM 910 C CA . SER A 1 128 ? -7.266 7.314 9.065 1.00 90.38 128 SER A CA 1
ATOM 911 C C . SER A 1 128 ? -6.034 6.840 9.832 1.00 90.38 128 SER A C 1
ATOM 913 O O . SER A 1 128 ? -5.730 7.320 10.931 1.00 90.38 128 SER A O 1
ATOM 915 N N . TYR A 1 129 ? -5.350 5.874 9.234 1.00 91.69 129 TYR A N 1
ATOM 916 C CA . TYR A 1 129 ? -4.163 5.201 9.741 1.00 91.69 129 TYR A CA 1
ATOM 917 C C . TYR A 1 129 ? -3.091 5.292 8.650 1.00 91.69 129 TYR A C 1
ATOM 919 O O . TYR A 1 129 ? -3.152 4.595 7.640 1.00 91.69 129 TYR A O 1
ATOM 927 N N . ALA A 1 130 ? -2.179 6.238 8.839 1.00 89.50 130 ALA A N 1
ATOM 928 C CA . ALA A 1 130 ? -1.076 6.611 7.962 1.00 89.50 130 ALA A CA 1
ATOM 929 C C . ALA A 1 130 ? 0.016 5.555 7.893 1.00 89.50 130 ALA A C 1
ATOM 931 O O . ALA A 1 130 ? 0.149 4.756 8.822 1.00 89.50 130 ALA A O 1
ATOM 932 N N . ALA A 1 131 ? 0.889 5.687 6.899 1.00 88.62 131 ALA A N 1
ATOM 933 C CA . ALA A 1 131 ? 2.208 5.078 6.935 1.00 88.62 131 ALA A CA 1
ATOM 934 C C . ALA A 1 131 ? 2.970 5.422 8.229 1.00 88.62 131 ALA A C 1
ATOM 936 O O . ALA A 1 131 ? 3.043 6.583 8.650 1.00 88.62 131 ALA A O 1
ATOM 937 N N . LEU A 1 132 ? 3.527 4.387 8.858 1.00 88.19 132 LEU A N 1
ATOM 938 C CA . LEU A 1 132 ? 4.528 4.516 9.910 1.00 88.19 132 LEU A CA 1
ATOM 939 C C . LEU A 1 132 ? 5.805 5.096 9.315 1.00 88.19 132 LEU A C 1
ATOM 941 O O . LEU A 1 132 ? 6.112 4.818 8.157 1.00 88.19 132 LEU A O 1
ATOM 945 N N . ARG A 1 133 ? 6.552 5.878 10.099 1.00 85.25 133 ARG A N 1
ATOM 946 C CA . ARG A 1 133 ? 7.740 6.574 9.596 1.00 85.25 133 ARG A CA 1
ATOM 947 C C . ARG A 1 133 ? 9.014 6.161 10.316 1.00 85.25 133 ARG A C 1
ATOM 949 O O . ARG A 1 133 ? 8.982 5.847 11.499 1.00 85.25 133 ARG A O 1
ATOM 956 N N . THR A 1 134 ? 10.134 6.189 9.609 1.00 83.50 134 THR A N 1
ATOM 957 C CA . THR A 1 134 ? 11.475 6.126 10.197 1.00 83.50 134 THR A CA 1
ATOM 958 C C . THR A 1 134 ? 11.802 7.449 10.897 1.00 83.50 134 THR A C 1
ATOM 960 O O . THR A 1 134 ? 11.117 8.456 10.697 1.00 83.50 134 THR A O 1
ATOM 963 N N . GLU A 1 135 ? 12.889 7.497 11.671 1.00 78.12 135 GLU A N 1
ATOM 964 C CA . GLU A 1 135 ? 13.396 8.755 12.251 1.00 78.12 135 GLU A CA 1
ATOM 965 C C . GLU A 1 135 ? 13.739 9.812 11.187 1.00 78.12 135 GLU A C 1
ATOM 967 O O . GLU A 1 135 ? 13.665 11.010 11.447 1.00 78.12 135 GLU A O 1
ATOM 972 N N . ARG A 1 136 ? 14.064 9.378 9.960 1.00 77.69 136 ARG A N 1
ATOM 973 C CA . ARG A 1 136 ? 14.318 10.261 8.809 1.00 77.69 136 ARG A CA 1
ATOM 974 C C . ARG A 1 136 ? 13.036 10.787 8.156 1.00 77.69 136 ARG A C 1
ATOM 976 O O . ARG A 1 136 ? 13.109 11.591 7.234 1.00 77.69 136 ARG A O 1
ATOM 983 N N . GLY A 1 137 ? 11.865 10.356 8.628 1.00 75.50 137 GLY A N 1
ATOM 984 C CA . GLY A 1 137 ? 10.562 10.803 8.138 1.00 75.50 137 GLY A CA 1
ATOM 985 C C . GLY A 1 137 ? 10.045 10.071 6.895 1.00 75.50 137 GLY A C 1
ATOM 986 O O . GLY A 1 137 ? 8.992 10.459 6.382 1.00 75.50 137 GLY A O 1
ATOM 987 N N . GLU A 1 138 ? 10.739 9.026 6.441 1.00 78.12 138 GLU A N 1
ATOM 988 C CA . GLU A 1 138 ? 10.353 8.152 5.321 1.00 78.12 138 GLU A CA 1
ATOM 989 C C . GLU A 1 138 ? 9.366 7.083 5.796 1.00 78.12 138 GLU A C 1
ATOM 991 O O . GLU A 1 138 ? 9.459 6.656 6.946 1.00 78.12 138 GLU A O 1
ATOM 996 N N . ALA A 1 139 ? 8.442 6.607 4.955 1.00 82.88 139 ALA A N 1
ATOM 997 C CA . ALA A 1 139 ? 7.599 5.486 5.359 1.00 82.88 139 ALA A CA 1
ATOM 998 C C . ALA A 1 139 ? 8.411 4.198 5.550 1.00 82.88 139 ALA A C 1
ATOM 1000 O O . ALA A 1 139 ? 9.342 3.915 4.797 1.00 82.88 139 ALA A O 1
ATOM 1001 N N . VAL A 1 140 ? 8.004 3.389 6.526 1.00 88.50 140 VAL A N 1
ATOM 1002 C CA . VAL A 1 140 ? 8.501 2.022 6.708 1.00 88.50 140 VAL A CA 1
ATOM 1003 C C . VAL A 1 140 ? 7.836 1.130 5.660 1.00 88.50 140 VAL A C 1
ATOM 1005 O O . VAL A 1 140 ? 6.620 0.930 5.691 1.00 88.50 140 VAL A O 1
ATOM 1008 N N . LYS A 1 141 ? 8.613 0.646 4.691 1.00 89.69 141 LYS A N 1
ATOM 1009 C CA . LYS A 1 141 ? 8.115 0.009 3.464 1.00 89.69 141 LYS A CA 1
ATOM 1010 C C . LYS A 1 141 ? 9.145 -0.936 2.850 1.00 89.69 141 LYS A C 1
ATOM 1012 O O . LYS A 1 141 ? 10.318 -0.906 3.223 1.00 89.69 141 LYS A O 1
ATOM 1017 N N . ALA A 1 142 ? 8.702 -1.726 1.876 1.00 88.88 142 ALA A N 1
ATOM 1018 C CA . ALA A 1 142 ? 9.594 -2.489 1.013 1.00 88.88 142 ALA A CA 1
ATOM 1019 C C . ALA A 1 142 ? 10.592 -1.559 0.293 1.00 88.88 142 ALA A C 1
ATOM 1021 O O . ALA A 1 142 ? 10.217 -0.447 -0.097 1.00 88.88 142 ALA A O 1
ATOM 1022 N N . PRO A 1 143 ? 11.844 -1.997 0.073 1.00 83.62 143 PRO A N 1
ATOM 1023 C CA . PRO A 1 143 ? 12.740 -1.319 -0.852 1.00 83.62 143 PRO A CA 1
ATOM 1024 C C . PRO A 1 143 ? 12.079 -1.202 -2.235 1.00 83.62 143 PRO A C 1
ATOM 1026 O O . PRO A 1 143 ? 11.528 -2.195 -2.723 1.00 83.62 143 PRO A O 1
ATOM 1029 N N . PRO A 1 144 ? 12.118 -0.019 -2.875 1.00 77.44 144 PRO A N 1
ATOM 1030 C CA . PRO A 1 144 ? 11.521 0.141 -4.190 1.00 77.44 144 PRO A CA 1
ATOM 1031 C C . PRO A 1 144 ? 12.292 -0.712 -5.220 1.00 77.44 144 PRO A C 1
ATOM 1033 O O . PRO A 1 144 ? 13.519 -0.805 -5.127 1.00 77.44 144 PRO A O 1
ATOM 1036 N N . PRO A 1 145 ? 11.605 -1.317 -6.205 1.00 74.88 145 PRO A N 1
ATOM 1037 C CA . PRO A 1 145 ? 12.222 -2.166 -7.224 1.00 74.88 145 PRO A CA 1
ATOM 1038 C C . PRO A 1 145 ? 12.897 -1.291 -8.292 1.00 74.88 145 PRO A C 1
ATOM 1040 O O . PRO A 1 145 ? 12.307 -0.987 -9.328 1.00 74.88 145 PRO A O 1
ATOM 1043 N N . VAL A 1 146 ? 14.099 -0.797 -7.987 1.00 72.75 146 VAL A N 1
ATOM 1044 C CA . VAL A 1 146 ? 14.810 0.222 -8.783 1.00 72.75 146 VAL A CA 1
ATOM 1045 C C . VAL A 1 146 ? 16.122 -0.265 -9.384 1.00 72.75 146 VAL A C 1
ATOM 1047 O O . VAL A 1 146 ? 16.837 0.520 -10.006 1.00 72.75 146 VAL A O 1
ATOM 1050 N N . ALA A 1 147 ? 16.472 -1.534 -9.191 1.00 77.25 147 ALA A N 1
ATOM 1051 C CA . ALA A 1 147 ? 17.652 -2.090 -9.829 1.00 77.25 147 ALA A CA 1
ATOM 1052 C C . ALA A 1 147 ? 17.429 -2.202 -11.355 1.00 77.25 147 ALA A C 1
ATOM 1054 O O . ALA A 1 147 ? 16.285 -2.325 -11.802 1.00 77.25 147 ALA A O 1
ATOM 1055 N N . PRO A 1 148 ? 18.478 -2.170 -12.195 1.00 72.56 148 PRO A N 1
ATOM 1056 C CA . PRO A 1 148 ? 18.320 -2.321 -13.645 1.00 72.56 148 PRO A CA 1
ATOM 1057 C C . PRO A 1 148 ? 17.521 -3.572 -14.056 1.00 72.56 148 PRO A C 1
ATOM 1059 O O . PRO A 1 148 ? 16.710 -3.519 -14.979 1.00 72.56 148 PRO A O 1
ATOM 1062 N N . GLU A 1 149 ? 17.700 -4.684 -13.345 1.00 76.38 149 GLU A N 1
ATOM 1063 C CA . GLU A 1 149 ? 16.940 -5.926 -13.509 1.00 76.38 149 GLU A CA 1
ATOM 1064 C C . GLU A 1 149 ? 15.447 -5.781 -13.170 1.00 76.38 149 GLU A C 1
ATOM 1066 O O . GLU A 1 149 ? 14.603 -6.444 -13.781 1.00 76.38 149 GLU A O 1
ATOM 1071 N N . ASP A 1 150 ? 15.094 -4.869 -12.261 1.00 76.56 150 ASP A N 1
ATOM 1072 C CA . ASP A 1 150 ? 13.707 -4.598 -11.895 1.00 76.56 150 ASP A CA 1
ATOM 1073 C C . ASP A 1 150 ? 12.945 -3.929 -13.031 1.00 76.56 150 ASP A C 1
ATOM 1075 O O . ASP A 1 150 ? 11.752 -4.175 -13.180 1.00 76.56 150 ASP A O 1
ATOM 1079 N N . ARG A 1 151 ? 13.617 -3.144 -13.881 1.00 75.88 151 ARG A N 1
ATOM 1080 C CA . ARG A 1 151 ? 12.980 -2.513 -15.043 1.00 75.88 151 ARG A CA 1
ATOM 1081 C C . ARG A 1 151 ? 12.398 -3.554 -15.997 1.00 75.88 151 ARG A C 1
ATOM 1083 O O . ARG A 1 151 ? 11.247 -3.437 -16.425 1.00 75.88 151 ARG A O 1
ATOM 1090 N N . PHE A 1 152 ? 13.169 -4.598 -16.298 1.00 75.00 152 PHE A N 1
ATOM 1091 C CA . PHE A 1 152 ? 12.691 -5.718 -17.112 1.00 75.00 152 PHE A CA 1
ATOM 1092 C C . PHE A 1 152 ? 11.527 -6.426 -16.417 1.00 75.00 152 PHE A C 1
ATOM 1094 O O . PHE A 1 152 ? 10.477 -6.641 -17.021 1.00 75.00 152 PHE A O 1
ATOM 1101 N N . ARG A 1 153 ? 11.674 -6.697 -15.116 1.00 78.06 153 ARG A N 1
ATOM 1102 C CA . ARG A 1 153 ? 10.648 -7.368 -14.316 1.00 78.06 153 ARG A CA 1
ATOM 1103 C C . ARG A 1 153 ? 9.324 -6.596 -14.297 1.00 78.06 153 ARG A C 1
ATOM 1105 O O . ARG A 1 153 ? 8.289 -7.194 -14.559 1.00 78.06 153 ARG A O 1
ATOM 1112 N N . LEU A 1 154 ? 9.368 -5.282 -14.077 1.00 80.38 154 LEU A N 1
ATOM 1113 C CA . LEU A 1 154 ? 8.220 -4.364 -14.037 1.00 80.38 154 LEU A CA 1
ATOM 1114 C C . LEU A 1 154 ? 7.517 -4.179 -15.390 1.00 80.38 154 LEU A C 1
ATOM 1116 O O . LEU A 1 154 ? 6.343 -3.801 -15.415 1.00 80.38 154 LEU A O 1
ATOM 1120 N N . SER A 1 155 ? 8.234 -4.420 -16.492 1.00 79.25 155 SER A N 1
ATOM 1121 C CA . SER A 1 155 ? 7.691 -4.357 -17.855 1.00 79.25 155 SER A CA 1
ATOM 1122 C C . SER A 1 155 ? 6.907 -5.620 -18.224 1.00 79.25 155 SER A C 1
ATOM 1124 O O . SER A 1 155 ? 5.961 -5.571 -19.005 1.00 79.25 155 SER A O 1
ATOM 1126 N N . GLU A 1 156 ? 7.295 -6.775 -17.676 1.00 80.38 156 GLU A N 1
ATOM 1127 C CA . GLU A 1 156 ? 6.688 -8.068 -18.016 1.00 80.38 156 GLU A CA 1
ATOM 1128 C C . GLU A 1 156 ? 5.685 -8.568 -16.974 1.00 80.38 156 GLU A C 1
ATOM 1130 O O . GLU A 1 156 ? 4.796 -9.376 -17.282 1.00 80.38 156 GLU A O 1
ATOM 1135 N N . ARG A 1 157 ? 5.871 -8.167 -15.716 1.00 86.06 157 ARG A N 1
ATOM 1136 C CA . ARG A 1 157 ? 5.173 -8.708 -14.554 1.00 86.06 157 ARG A CA 1
ATOM 1137 C C . ARG A 1 157 ? 4.955 -7.629 -13.501 1.00 86.06 157 ARG A C 1
ATOM 1139 O O . ARG A 1 157 ? 5.722 -6.682 -13.361 1.00 86.06 157 ARG A O 1
ATOM 1146 N N . ALA A 1 158 ? 3.905 -7.813 -12.709 1.00 88.69 158 ALA A N 1
ATOM 1147 C CA . ALA A 1 158 ? 3.727 -7.028 -11.502 1.00 88.69 158 ALA A CA 1
ATOM 1148 C C . ALA A 1 158 ? 4.589 -7.603 -10.369 1.00 88.69 158 ALA A C 1
ATOM 1150 O O . ALA A 1 158 ? 4.654 -8.824 -10.190 1.00 88.69 158 ALA A O 1
ATOM 1151 N N . VAL A 1 159 ? 5.211 -6.724 -9.590 1.00 90.12 159 VAL A N 1
ATOM 1152 C CA . VAL A 1 159 ? 6.004 -7.082 -8.408 1.00 90.12 159 VAL A CA 1
ATOM 1153 C C . VAL A 1 159 ? 5.288 -6.637 -7.148 1.00 90.12 159 VAL A C 1
ATOM 1155 O O . VAL A 1 159 ? 4.664 -5.575 -7.120 1.00 90.12 159 VAL A O 1
ATOM 1158 N N . VAL A 1 160 ? 5.359 -7.457 -6.110 1.00 92.50 160 VAL A N 1
ATOM 1159 C CA . VAL A 1 160 ? 4.750 -7.195 -4.811 1.00 92.50 160 VAL A CA 1
ATOM 1160 C C . VAL A 1 160 ? 5.607 -6.200 -4.033 1.00 92.50 160 VAL A C 1
ATOM 1162 O O . VAL A 1 160 ? 6.834 -6.210 -4.082 1.00 92.50 160 VAL A O 1
ATOM 1165 N N . GLN A 1 161 ? 4.931 -5.331 -3.301 1.00 92.56 161 GLN A N 1
ATOM 1166 C CA . GLN A 1 161 ? 5.475 -4.339 -2.394 1.00 92.56 161 GLN A CA 1
ATOM 1167 C C . GLN A 1 161 ? 4.611 -4.306 -1.130 1.00 92.56 161 GLN A C 1
ATOM 1169 O O . GLN A 1 161 ? 3.486 -4.819 -1.087 1.00 92.56 161 GLN A O 1
ATOM 1174 N N . TRP A 1 162 ? 5.135 -3.674 -0.085 1.00 94.88 162 TRP A N 1
ATOM 1175 C CA . TRP A 1 162 ? 4.393 -3.460 1.148 1.00 94.88 162 TRP A CA 1
ATOM 1176 C C . TRP A 1 162 ? 4.719 -2.108 1.772 1.00 94.88 162 TRP A C 1
ATOM 1178 O O . TRP A 1 162 ? 5.787 -1.538 1.555 1.00 94.88 162 TRP A O 1
ATOM 1188 N N . VAL A 1 163 ? 3.783 -1.603 2.569 1.00 93.25 163 VAL A N 1
ATOM 1189 C CA . VAL A 1 163 ? 3.987 -0.440 3.439 1.00 93.25 163 VAL A CA 1
ATOM 1190 C C . VAL A 1 163 ? 3.382 -0.719 4.809 1.00 93.25 163 VAL A C 1
ATOM 1192 O O . VAL A 1 163 ? 2.281 -1.269 4.918 1.00 93.25 163 VAL A O 1
ATOM 1195 N N . ALA A 1 164 ? 4.117 -0.366 5.861 1.00 94.19 164 ALA A N 1
ATOM 1196 C CA . ALA A 1 164 ? 3.651 -0.462 7.231 1.00 94.19 164 ALA A CA 1
ATOM 1197 C C . ALA A 1 164 ? 2.880 0.801 7.611 1.00 94.19 164 ALA A C 1
ATOM 1199 O O . ALA A 1 164 ? 3.358 1.926 7.487 1.00 94.19 164 ALA A O 1
ATOM 1200 N N . LEU A 1 165 ? 1.670 0.594 8.104 1.00 94.12 165 LEU A N 1
ATOM 1201 C CA . LEU A 1 165 ? 0.717 1.607 8.517 1.00 94.12 165 LEU A CA 1
ATOM 1202 C C . LEU A 1 165 ? 0.479 1.528 10.025 1.00 94.12 165 LEU A C 1
ATOM 1204 O O . LEU A 1 165 ? 0.751 0.511 10.677 1.00 94.12 165 LEU A O 1
ATOM 1208 N N . ALA A 1 166 ? -0.068 2.605 10.583 1.00 93.25 166 ALA A N 1
ATOM 1209 C CA . ALA A 1 166 ? -0.483 2.652 11.973 1.00 93.25 166 ALA A CA 1
ATOM 1210 C C . ALA A 1 166 ? -1.442 1.491 12.295 1.00 93.25 166 ALA A C 1
ATOM 1212 O O . ALA A 1 166 ? -2.349 1.208 11.508 1.00 93.25 166 ALA A O 1
ATOM 1213 N N . PRO A 1 167 ? -1.293 0.838 13.460 1.00 94.62 167 PRO A N 1
ATOM 1214 C CA . PRO A 1 167 ? -2.050 -0.363 13.777 1.00 94.62 167 PRO A CA 1
ATOM 1215 C C . PRO A 1 167 ? -3.563 -0.110 13.814 1.00 94.62 167 PRO A C 1
ATOM 1217 O O . PRO A 1 167 ? -4.067 0.730 14.574 1.00 94.62 167 PRO A O 1
ATOM 1220 N N . VAL A 1 168 ? -4.305 -0.885 13.019 1.00 94.81 168 VAL A N 1
ATOM 1221 C CA . VAL A 1 168 ? -5.769 -0.874 13.027 1.00 94.81 168 VAL A CA 1
ATOM 1222 C C . VAL A 1 168 ? -6.328 -1.727 14.175 1.00 94.81 168 VAL A C 1
ATOM 1224 O O . VAL A 1 168 ? -5.855 -2.837 14.431 1.00 94.81 168 VAL A O 1
ATOM 1227 N N . PRO A 1 169 ? -7.370 -1.262 14.889 1.00 93.62 169 PRO A N 1
ATOM 1228 C CA . PRO A 1 169 ? -7.998 -2.027 15.961 1.00 93.62 169 PRO A CA 1
ATOM 1229 C C . PRO A 1 169 ? -8.544 -3.382 15.496 1.00 93.62 169 PRO A C 1
ATOM 1231 O O . PRO A 1 169 ? -9.073 -3.492 14.390 1.00 93.62 169 PRO A O 1
ATOM 1234 N N . LYS A 1 170 ? -8.531 -4.384 16.387 1.00 94.50 170 LYS A N 1
ATOM 1235 C CA . LYS A 1 170 ? -9.066 -5.738 16.125 1.00 94.50 170 LYS A CA 1
ATOM 1236 C C . LYS A 1 170 ? -10.532 -5.773 15.677 1.00 94.50 170 LYS A C 1
ATOM 1238 O O . LYS A 1 170 ? -10.935 -6.686 14.978 1.00 94.50 170 LYS A O 1
ATOM 1243 N N . ARG A 1 171 ? -11.325 -4.766 16.055 1.00 94.25 171 ARG A N 1
ATOM 1244 C CA . ARG A 1 171 ? -12.741 -4.662 15.664 1.00 94.25 171 ARG A CA 1
ATOM 1245 C C . ARG A 1 171 ? -12.970 -4.306 14.187 1.00 94.25 171 ARG A C 1
ATOM 1247 O O . ARG A 1 171 ? -14.098 -4.416 13.735 1.00 94.25 171 ARG A O 1
ATOM 1254 N N . LEU A 1 172 ? -11.960 -3.793 13.475 1.00 95.56 172 LEU A N 1
ATOM 1255 C CA . LEU A 1 172 ? -12.115 -3.365 12.079 1.00 95.56 172 LEU A CA 1
ATOM 1256 C C . LEU A 1 172 ? -11.895 -4.540 11.134 1.00 95.56 172 LEU A C 1
ATOM 1258 O O . LEU A 1 172 ? -10.762 -4.929 10.905 1.00 95.56 172 LEU A O 1
ATOM 1262 N N . THR A 1 173 ? -12.947 -5.118 10.580 1.00 96.50 173 THR A N 1
ATOM 1263 C CA . THR A 1 173 ? -12.817 -6.246 9.642 1.00 96.50 173 THR A CA 1
ATOM 1264 C C . THR A 1 173 ? -12.656 -5.801 8.192 1.00 96.50 173 THR A C 1
ATOM 1266 O O . THR A 1 173 ? -12.280 -6.606 7.350 1.00 96.50 173 THR A O 1
ATOM 1269 N N . GLU A 1 174 ? -12.915 -4.528 7.907 1.00 97.00 174 GLU A N 1
ATOM 1270 C CA . GLU A 1 174 ? -12.919 -3.947 6.569 1.00 97.00 174 GLU A CA 1
ATOM 1271 C C . GLU A 1 174 ? -12.489 -2.475 6.648 1.00 97.00 174 GLU A C 1
ATOM 1273 O O . GLU A 1 174 ? -12.796 -1.791 7.633 1.00 97.00 174 GLU A O 1
ATOM 1278 N N . VAL A 1 175 ? -11.755 -2.001 5.641 1.00 97.19 175 VAL A N 1
ATOM 1279 C CA . VAL A 1 175 ? -11.278 -0.615 5.521 1.00 97.19 175 VAL A CA 1
ATOM 1280 C C . VAL A 1 175 ? -11.273 -0.162 4.065 1.00 97.19 175 VAL A C 1
ATOM 1282 O O . VAL A 1 175 ? -11.175 -0.975 3.148 1.00 97.19 175 VAL A O 1
ATOM 1285 N N . ASP A 1 176 ? -11.282 1.151 3.856 1.00 96.31 176 ASP A N 1
ATOM 1286 C CA . ASP A 1 176 ? -10.900 1.725 2.568 1.00 96.31 176 ASP A CA 1
ATOM 1287 C C . ASP A 1 176 ? -9.386 1.982 2.559 1.00 96.31 176 ASP A C 1
ATOM 1289 O O . ASP A 1 176 ? -8.805 2.401 3.561 1.00 96.31 176 ASP A O 1
ATOM 1293 N N . VAL A 1 177 ? -8.730 1.739 1.431 1.00 94.50 177 VAL A N 1
ATOM 1294 C CA . VAL A 1 177 ? -7.296 1.962 1.223 1.00 94.50 177 VAL A CA 1
ATOM 1295 C C . VAL A 1 177 ? -7.118 3.184 0.336 1.00 94.50 177 VAL A C 1
ATOM 1297 O O . VAL A 1 177 ? -7.651 3.223 -0.767 1.00 94.50 177 VAL A O 1
ATOM 1300 N N . LEU A 1 178 ? -6.335 4.155 0.796 1.00 89.12 178 LEU A N 1
ATOM 1301 C CA . LEU A 1 178 ? -5.782 5.220 -0.033 1.00 89.12 178 LEU A CA 1
ATOM 1302 C C . LEU A 1 178 ? -4.375 4.807 -0.467 1.00 89.12 178 LEU A C 1
ATOM 1304 O O . LEU A 1 178 ? -3.514 4.592 0.384 1.00 89.12 178 LEU A O 1
ATOM 1308 N N . ILE A 1 179 ? -4.133 4.723 -1.773 1.00 84.31 179 ILE A N 1
ATOM 1309 C CA . ILE A 1 179 ? -2.807 4.474 -2.345 1.00 84.31 179 ILE A CA 1
ATOM 1310 C C . ILE A 1 179 ? -2.710 5.136 -3.720 1.00 84.31 179 ILE A C 1
ATOM 1312 O O . ILE A 1 179 ? -3.626 5.028 -4.530 1.00 84.31 179 ILE A O 1
ATOM 1316 N N . GLY A 1 180 ? -1.628 5.877 -3.981 1.00 73.50 180 GLY A N 1
ATOM 1317 C CA . GLY A 1 180 ? -1.433 6.533 -5.283 1.00 73.50 180 GLY A CA 1
ATOM 1318 C C . GLY A 1 180 ? -2.545 7.525 -5.639 1.00 73.50 180 GLY A C 1
ATOM 1319 O O . GLY A 1 180 ? -2.964 7.595 -6.787 1.00 73.50 180 GLY A O 1
ATOM 1320 N N . SER A 1 181 ? -3.063 8.255 -4.645 1.00 73.25 181 SER A N 1
ATOM 1321 C CA . SER A 1 181 ? -4.219 9.167 -4.772 1.00 73.25 181 SER A CA 1
ATOM 1322 C C . SER A 1 181 ? -5.547 8.511 -5.177 1.00 73.25 181 SER A C 1
ATOM 1324 O O . SER A 1 181 ? -6.515 9.216 -5.453 1.00 73.25 181 SER A O 1
ATOM 1326 N N . ALA A 1 182 ? -5.626 7.181 -5.167 1.00 80.81 182 ALA A N 1
ATOM 1327 C CA . ALA A 1 182 ? -6.841 6.430 -5.446 1.00 80.81 182 ALA A CA 1
ATOM 1328 C C . ALA A 1 182 ? -7.368 5.730 -4.189 1.00 80.81 182 ALA A C 1
ATOM 1330 O O . ALA A 1 182 ? -6.599 5.346 -3.305 1.00 80.81 182 ALA A O 1
ATOM 1331 N N . PHE A 1 183 ? -8.688 5.538 -4.139 1.00 88.12 183 PHE A N 1
ATOM 1332 C CA . PHE A 1 183 ? -9.353 4.780 -3.083 1.00 88.12 183 PHE A CA 1
ATOM 1333 C C . PHE A 1 183 ? -9.767 3.397 -3.584 1.00 88.12 183 PHE A C 1
ATOM 1335 O O . PHE A 1 183 ? -10.535 3.285 -4.539 1.00 88.12 183 PHE A O 1
ATOM 1342 N N . VAL A 1 184 ? -9.324 2.353 -2.888 1.00 91.88 184 VAL A N 1
ATOM 1343 C CA . VAL A 1 184 ? -9.848 0.990 -3.020 1.00 91.88 184 VAL A CA 1
ATOM 1344 C C . VAL A 1 184 ? -10.726 0.715 -1.809 1.00 91.88 184 VAL A C 1
ATOM 1346 O O . VAL A 1 184 ? -10.250 0.761 -0.678 1.00 91.88 184 VAL A O 1
ATOM 1349 N N . ARG A 1 185 ? -12.020 0.485 -2.033 1.00 95.62 185 ARG A N 1
ATOM 1350 C CA . ARG A 1 185 ? -13.006 0.372 -0.951 1.00 95.62 185 ARG A CA 1
ATOM 1351 C C . ARG A 1 185 ? -13.241 -1.067 -0.528 1.00 95.62 185 ARG A C 1
ATOM 1353 O O . ARG A 1 185 ? -13.136 -1.966 -1.357 1.00 95.62 185 ARG A O 1
ATOM 1360 N N . GLY A 1 186 ? -13.642 -1.252 0.725 1.00 94.94 186 GLY A N 1
ATOM 1361 C CA . GLY A 1 186 ? -14.120 -2.546 1.213 1.00 94.94 186 GLY A CA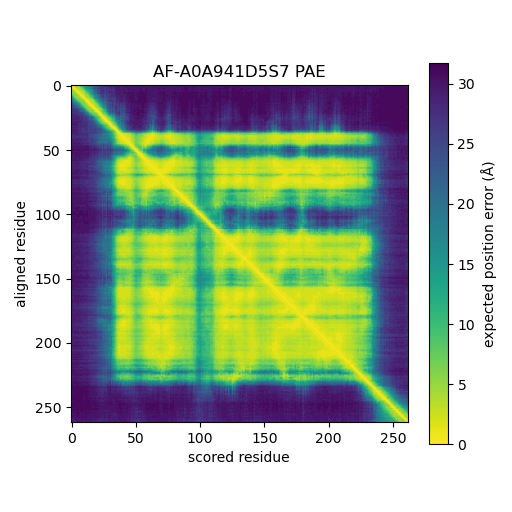 1
ATOM 1362 C C . GLY A 1 186 ? -13.042 -3.632 1.273 1.00 94.94 186 GLY A C 1
ATOM 1363 O O . GLY A 1 186 ? -13.309 -4.797 0.991 1.00 94.94 186 GLY A O 1
ATOM 1364 N N . VAL A 1 187 ? -11.800 -3.257 1.588 1.00 97.38 187 VAL A N 1
ATOM 1365 C CA . VAL A 1 187 ? -10.678 -4.198 1.664 1.00 97.38 187 VAL A CA 1
ATOM 1366 C C . VAL A 1 187 ? -10.719 -4.929 3.009 1.00 97.38 187 VAL A C 1
ATOM 1368 O O . VAL A 1 187 ? -10.694 -4.266 4.054 1.00 97.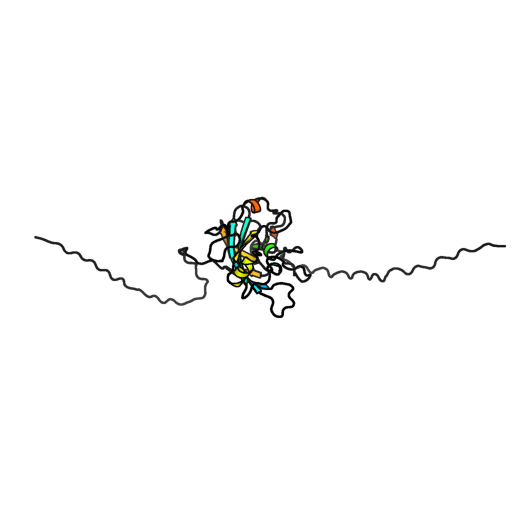38 187 VAL A O 1
ATOM 1371 N N . PRO A 1 188 ? -10.758 -6.275 3.028 1.00 97.12 188 PRO A N 1
ATOM 1372 C CA . PRO A 1 188 ? -10.802 -7.026 4.272 1.00 97.12 188 PRO A CA 1
ATOM 1373 C C . PRO A 1 188 ? -9.485 -6.898 5.042 1.00 97.12 188 PRO A C 1
ATOM 1375 O O . PRO A 1 188 ? -8.390 -6.911 4.472 1.00 97.12 188 PRO A O 1
ATOM 1378 N N . VAL A 1 189 ? -9.605 -6.822 6.366 1.00 97.81 189 VAL A N 1
ATOM 1379 C CA . VAL A 1 189 ? -8.472 -6.784 7.291 1.00 97.81 189 VAL A CA 1
ATOM 1380 C C . VAL A 1 189 ? -8.269 -8.169 7.898 1.00 97.81 189 VAL A C 1
ATOM 1382 O O . VAL A 1 189 ? -9.065 -8.617 8.723 1.00 97.81 189 VAL A O 1
ATOM 1385 N N . GLY A 1 190 ? -7.180 -8.829 7.510 1.00 96.81 190 GLY A N 1
ATOM 1386 C CA . GLY A 1 190 ? -6.733 -10.095 8.097 1.00 96.81 190 GLY A CA 1
ATOM 1387 C C . GLY A 1 190 ? -5.708 -9.910 9.219 1.00 96.81 190 GLY A C 1
ATOM 1388 O O . GLY A 1 190 ? -5.295 -8.792 9.523 1.00 96.81 190 GLY A O 1
ATOM 1389 N N . ASP A 1 191 ? -5.258 -11.021 9.799 1.00 96.38 191 ASP A N 1
ATOM 1390 C CA . ASP A 1 191 ? -4.217 -11.065 10.834 1.00 96.38 191 ASP A CA 1
ATOM 1391 C C . ASP A 1 191 ? -3.029 -11.926 10.373 1.00 96.38 191 ASP A C 1
ATOM 1393 O O . ASP A 1 191 ? -3.212 -12.913 9.664 1.00 96.38 191 ASP A O 1
ATOM 1397 N N . GLY A 1 192 ? -1.811 -11.575 10.781 1.00 95.56 192 GLY A N 1
ATOM 1398 C CA . GLY A 1 192 ? -0.578 -12.249 10.363 1.00 95.56 192 GLY A CA 1
ATOM 1399 C C . GLY A 1 192 ? -0.150 -11.915 8.925 1.00 95.56 192 GLY A C 1
ATOM 1400 O O . GLY A 1 192 ? -0.936 -11.327 8.175 1.00 95.56 192 GLY A O 1
ATOM 1401 N N . PRO A 1 193 ? 1.081 -12.275 8.527 1.00 94.75 193 PRO A N 1
ATOM 1402 C CA . PRO A 1 193 ? 1.572 -12.029 7.174 1.00 94.75 193 PRO A CA 1
ATOM 1403 C C . PRO A 1 193 ? 0.801 -12.868 6.144 1.00 94.75 193 PRO A C 1
ATOM 1405 O O . PRO A 1 193 ? 0.086 -13.816 6.490 1.00 94.75 193 PRO A O 1
ATOM 1408 N N . LEU A 1 194 ? 0.908 -12.492 4.869 1.00 94.38 194 LEU A N 1
ATOM 1409 C CA . LEU A 1 194 ? 0.425 -13.329 3.769 1.00 94.38 194 LEU A CA 1
ATOM 1410 C C . LEU A 1 194 ? 1.424 -14.463 3.492 1.00 94.38 194 LEU A C 1
ATOM 1412 O O . LEU A 1 194 ? 2.626 -14.278 3.653 1.00 94.38 194 LEU A O 1
ATOM 1416 N N . THR A 1 195 ? 0.928 -15.630 3.075 1.00 93.56 195 THR A N 1
ATOM 1417 C CA . THR A 1 195 ? 1.729 -16.847 2.868 1.00 93.56 195 THR A CA 1
ATOM 1418 C C . THR A 1 195 ? 1.623 -17.365 1.424 1.00 93.56 195 THR A C 1
ATOM 1420 O O . THR A 1 195 ? 0.607 -17.114 0.767 1.00 93.56 195 THR A O 1
ATOM 1423 N N . PRO A 1 196 ? 2.647 -18.075 0.906 1.00 94.75 196 PRO A N 1
ATOM 1424 C CA . PRO A 1 196 ? 3.955 -18.325 1.526 1.00 94.75 196 PRO A CA 1
ATOM 1425 C C . PRO A 1 196 ? 4.852 -17.074 1.531 1.00 94.75 196 PRO A C 1
ATOM 1427 O O . PRO A 1 196 ? 4.820 -16.290 0.585 1.00 94.75 196 PRO A O 1
ATOM 1430 N N . GLU A 1 197 ? 5.641 -16.894 2.592 1.00 94.88 197 GLU A N 1
ATOM 1431 C CA . GLU A 1 197 ? 6.650 -15.827 2.670 1.00 94.88 197 GLU A CA 1
ATOM 1432 C C . GLU A 1 197 ? 7.928 -16.224 1.910 1.00 94.88 197 GLU A C 1
ATOM 1434 O O . GLU A 1 197 ? 8.296 -17.401 1.879 1.00 94.88 197 GLU A O 1
ATOM 1439 N N . VAL A 1 198 ? 8.594 -15.248 1.289 1.00 95.94 198 VAL A N 1
ATOM 1440 C CA . VAL A 1 198 ? 9.838 -15.413 0.525 1.00 95.94 198 VAL A CA 1
ATOM 1441 C C . VAL A 1 198 ? 10.839 -14.304 0.847 1.00 95.94 198 VAL A C 1
ATOM 1443 O O . VAL A 1 198 ? 10.463 -13.189 1.209 1.00 95.94 198 VAL A O 1
ATOM 1446 N N . ASP A 1 199 ? 12.126 -14.606 0.671 1.00 93.69 199 ASP A N 1
ATOM 1447 C CA . ASP A 1 199 ? 13.225 -13.675 0.966 1.00 93.69 199 ASP A CA 1
ATOM 1448 C C . ASP A 1 199 ? 13.425 -12.591 -0.106 1.00 93.69 199 ASP A C 1
ATOM 1450 O O . ASP A 1 199 ? 14.107 -11.598 0.150 1.00 93.69 199 ASP A O 1
ATOM 1454 N N . ASP A 1 200 ? 12.839 -12.756 -1.300 1.00 90.12 200 ASP A N 1
ATOM 1455 C CA . ASP A 1 200 ? 12.810 -11.690 -2.306 1.00 90.12 200 ASP A CA 1
ATOM 1456 C C . ASP A 1 200 ? 12.019 -10.499 -1.728 1.00 90.12 200 ASP A C 1
ATOM 1458 O O . ASP A 1 200 ? 10.847 -10.667 -1.381 1.00 90.12 200 ASP A O 1
ATOM 1462 N N . PRO A 1 201 ? 12.619 -9.300 -1.596 1.00 88.81 201 PRO A N 1
ATOM 1463 C CA . PRO A 1 201 ? 11.933 -8.129 -1.051 1.00 88.81 201 PRO A CA 1
ATOM 1464 C C . PRO A 1 201 ? 10.836 -7.585 -1.976 1.00 88.81 201 PRO A C 1
ATOM 1466 O O . PRO A 1 201 ? 10.011 -6.782 -1.535 1.00 88.81 201 PRO A O 1
ATOM 1469 N N . ALA A 1 202 ? 10.826 -7.996 -3.246 1.00 89.19 202 ALA A N 1
ATOM 1470 C CA . ALA A 1 202 ? 9.883 -7.543 -4.257 1.00 89.19 202 ALA A CA 1
ATOM 1471 C C . ALA A 1 202 ? 9.4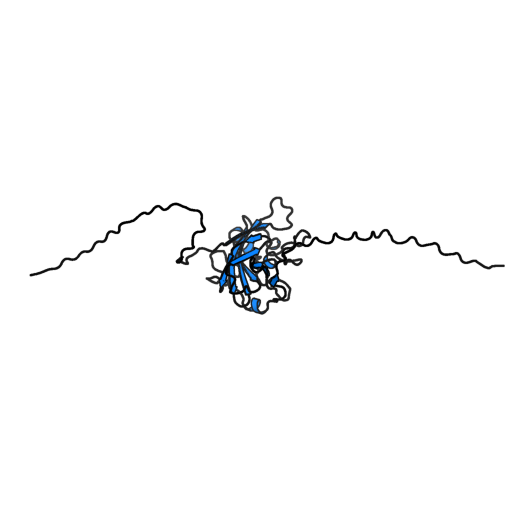67 -8.695 -5.194 1.00 89.19 202 ALA A C 1
ATOM 1473 O O . ALA A 1 202 ? 9.684 -8.608 -6.402 1.00 89.19 202 ALA A O 1
ATOM 1474 N N . PRO A 1 203 ? 8.875 -9.787 -4.677 1.00 90.94 203 PRO A N 1
ATOM 1475 C CA . PRO A 1 203 ? 8.614 -10.984 -5.464 1.00 90.94 203 PRO A CA 1
ATOM 1476 C C . PRO A 1 203 ? 7.616 -10.713 -6.583 1.00 90.94 203 PRO A C 1
ATOM 1478 O O . PRO A 1 203 ? 6.762 -9.830 -6.489 1.00 90.94 203 PRO A O 1
ATOM 1481 N N . THR A 1 204 ? 7.691 -11.502 -7.651 1.00 91.06 204 THR A N 1
ATOM 1482 C CA . THR A 1 204 ? 6.675 -11.438 -8.704 1.00 91.06 204 THR A CA 1
ATOM 1483 C C . THR A 1 204 ? 5.330 -11.895 -8.146 1.00 91.06 204 THR A C 1
ATOM 1485 O O . THR A 1 204 ? 5.247 -12.837 -7.359 1.00 91.06 204 THR A O 1
ATOM 1488 N N . VAL A 1 205 ? 4.249 -11.237 -8.560 1.00 91.56 205 VAL A N 1
ATOM 1489 C CA . VAL A 1 205 ? 2.892 -11.646 -8.185 1.00 91.56 205 VAL A CA 1
ATOM 1490 C C . VAL A 1 205 ? 2.684 -13.134 -8.494 1.00 91.56 205 VAL A C 1
ATOM 1492 O O . VAL A 1 205 ? 2.859 -13.571 -9.630 1.00 91.56 205 VAL A O 1
ATOM 1495 N N . GLY A 1 206 ? 2.310 -13.903 -7.470 1.00 90.50 206 GLY A N 1
ATOM 1496 C CA . GLY A 1 206 ? 2.085 -15.350 -7.561 1.00 90.50 206 GLY A CA 1
ATOM 1497 C C . GLY A 1 206 ? 3.266 -16.217 -7.125 1.00 90.50 206 GLY A C 1
ATOM 1498 O O . GLY A 1 206 ? 3.095 -17.423 -7.005 1.00 90.50 206 GLY A O 1
ATOM 1499 N N . THR A 1 207 ? 4.437 -15.641 -6.833 1.00 92.50 207 THR A N 1
ATOM 1500 C CA . THR A 1 207 ? 5.612 -16.411 -6.376 1.00 92.50 207 THR A CA 1
ATOM 1501 C C . THR A 1 207 ? 5.805 -16.397 -4.858 1.00 92.50 207 THR A C 1
ATOM 1503 O O . THR A 1 207 ? 6.812 -16.900 -4.371 1.00 92.50 207 THR A O 1
ATOM 1506 N N . GLY A 1 208 ? 4.868 -15.806 -4.114 1.00 93.25 208 GLY A N 1
ATOM 1507 C CA . GLY A 1 208 ? 4.929 -15.627 -2.663 1.00 93.25 208 GLY A CA 1
ATOM 1508 C C . GLY A 1 208 ? 4.828 -14.161 -2.248 1.00 93.25 208 GLY A C 1
ATOM 1509 O O . GLY A 1 208 ? 4.584 -13.276 -3.071 1.00 93.25 208 GLY A O 1
ATOM 1510 N N . TRP A 1 209 ? 5.002 -13.915 -0.953 1.00 95.50 209 TRP A N 1
ATOM 1511 C CA . TRP A 1 209 ? 4.910 -12.595 -0.332 1.00 95.50 209 TRP A CA 1
ATOM 1512 C C . TRP A 1 209 ? 6.233 -12.228 0.329 1.00 95.50 209 TRP A C 1
ATOM 1514 O O . TRP A 1 209 ? 6.857 -13.092 0.936 1.00 95.50 209 TRP A O 1
ATOM 1524 N N . PRO A 1 210 ? 6.671 -10.967 0.250 1.00 94.31 210 PRO A N 1
ATOM 1525 C CA . PRO A 1 210 ? 7.929 -10.566 0.861 1.00 94.31 210 PRO A CA 1
ATOM 1526 C C . PRO A 1 210 ? 7.862 -10.724 2.383 1.00 94.31 210 PRO A C 1
ATOM 1528 O O . PRO A 1 210 ? 6.910 -10.253 3.018 1.00 94.31 210 PRO A O 1
ATOM 1531 N N . THR A 1 211 ? 8.896 -11.336 2.959 1.00 95.31 211 THR A N 1
ATOM 1532 C CA . THR A 1 211 ? 9.099 -11.378 4.411 1.00 95.31 211 THR A CA 1
ATOM 1533 C C . THR A 1 211 ? 9.216 -9.954 4.958 1.00 95.31 211 THR A C 1
ATOM 1535 O O . THR A 1 211 ? 10.002 -9.142 4.464 1.00 95.31 211 THR A O 1
ATOM 1538 N N . ILE A 1 212 ? 8.446 -9.634 6.002 1.00 93.88 212 ILE A N 1
ATOM 1539 C CA . ILE A 1 212 ? 8.439 -8.293 6.605 1.00 93.88 212 ILE A CA 1
ATOM 1540 C C . ILE A 1 212 ? 9.512 -8.198 7.703 1.00 93.88 212 ILE A C 1
ATOM 1542 O O . ILE A 1 212 ? 9.413 -8.908 8.708 1.00 93.88 212 ILE A O 1
ATOM 1546 N N . PRO A 1 213 ? 10.506 -7.295 7.595 1.00 91.19 213 PRO A N 1
ATOM 1547 C CA . PRO A 1 213 ? 11.519 -7.127 8.632 1.00 91.19 213 PRO A CA 1
ATOM 1548 C C . PRO A 1 213 ? 10.910 -6.516 9.902 1.00 91.19 213 PRO A C 1
ATOM 1550 O O . PRO A 1 213 ? 10.606 -5.324 9.960 1.00 91.19 213 PRO A O 1
ATOM 1553 N N . THR A 1 214 ? 10.748 -7.322 10.951 1.00 88.25 214 THR A N 1
ATOM 1554 C CA . THR A 1 214 ? 10.106 -6.888 12.206 1.00 88.25 214 THR A CA 1
ATOM 1555 C C . THR A 1 214 ? 10.890 -5.803 12.942 1.00 88.25 214 THR A C 1
ATOM 1557 O O . THR A 1 214 ? 10.284 -4.957 13.596 1.00 88.25 214 THR A O 1
ATOM 1560 N N . THR A 1 215 ? 12.216 -5.762 12.788 1.00 86.75 215 THR A N 1
ATOM 1561 C CA . THR A 1 215 ? 13.081 -4.715 13.357 1.00 86.75 215 THR A CA 1
ATOM 1562 C C . THR A 1 215 ? 12.672 -3.318 12.888 1.00 86.75 215 THR A C 1
ATOM 1564 O O . THR A 1 215 ? 12.507 -2.421 13.708 1.00 86.75 215 THR A O 1
ATOM 1567 N N . GLN A 1 216 ? 12.363 -3.154 11.597 1.00 82.81 216 GLN A N 1
ATOM 1568 C CA . GLN A 1 216 ? 11.920 -1.868 11.045 1.00 82.81 216 GLN A CA 1
ATOM 1569 C C . GLN A 1 216 ? 10.570 -1.404 11.618 1.00 82.81 216 GLN A C 1
ATOM 1571 O O . GLN A 1 216 ? 10.293 -0.207 11.662 1.00 82.81 216 GLN A O 1
ATOM 1576 N N . LEU A 1 217 ? 9.719 -2.334 12.068 1.00 86.12 217 LEU A N 1
ATOM 1577 C CA . LEU A 1 217 ? 8.424 -2.016 12.683 1.00 86.12 217 LEU A CA 1
ATOM 1578 C C . LEU A 1 217 ? 8.565 -1.568 14.144 1.00 86.12 217 LEU A C 1
ATOM 1580 O O . LEU A 1 217 ? 7.742 -0.791 14.642 1.00 86.12 217 LEU A O 1
ATOM 1584 N N . VAL A 1 218 ? 9.577 -2.087 14.842 1.00 83.00 218 VAL A N 1
ATOM 1585 C CA . VAL A 1 218 ? 9.884 -1.720 16.231 1.00 83.00 218 VAL A CA 1
ATOM 1586 C C . VAL A 1 218 ? 10.427 -0.297 16.291 1.00 83.00 218 VAL A C 1
ATOM 1588 O O . VAL A 1 218 ? 9.956 0.487 17.113 1.00 83.00 218 VAL A O 1
ATOM 1591 N N . ASP A 1 219 ? 11.318 0.053 15.365 1.00 81.31 219 ASP A N 1
ATOM 1592 C CA . ASP A 1 219 ? 12.005 1.351 15.327 1.00 81.31 219 ASP A CA 1
ATOM 1593 C C . ASP A 1 219 ? 11.146 2.483 14.726 1.00 81.31 219 ASP A C 1
ATOM 1595 O O . ASP A 1 219 ? 11.569 3.634 14.624 1.00 81.31 219 ASP A O 1
ATOM 1599 N N . ALA A 1 220 ? 9.920 2.170 14.308 1.00 83.38 220 ALA A N 1
ATOM 1600 C CA . ALA A 1 220 ? 9.043 3.114 13.641 1.00 83.38 220 ALA A CA 1
ATOM 1601 C C . ALA A 1 220 ? 8.470 4.186 14.588 1.00 83.38 220 ALA A C 1
ATOM 1603 O O . ALA A 1 220 ? 7.844 3.884 15.610 1.00 83.38 220 ALA A O 1
ATOM 1604 N N . VAL A 1 221 ? 8.557 5.447 14.167 1.00 77.12 221 VAL A N 1
ATOM 1605 C CA . VAL A 1 221 ? 7.882 6.597 14.774 1.00 77.12 221 VAL A CA 1
ATOM 1606 C C . VAL A 1 221 ? 6.382 6.524 14.485 1.00 77.12 221 VAL A C 1
ATOM 1608 O O . VAL A 1 221 ? 5.940 6.381 13.340 1.00 77.12 221 VAL A O 1
ATOM 1611 N N . ARG A 1 222 ? 5.575 6.640 15.545 1.00 76.69 222 ARG A N 1
ATOM 1612 C CA . ARG A 1 222 ? 4.111 6.451 15.490 1.00 76.69 222 ARG A CA 1
ATOM 1613 C C . ARG A 1 222 ? 3.317 7.741 15.646 1.00 76.69 222 ARG A C 1
ATOM 1615 O O . ARG A 1 222 ? 2.095 7.733 15.467 1.00 76.69 222 ARG A O 1
ATOM 1622 N N . ASP A 1 223 ? 3.979 8.843 15.957 1.00 66.25 223 ASP A N 1
ATOM 1623 C CA . ASP A 1 223 ? 3.316 10.101 16.272 1.00 66.25 223 ASP A CA 1
ATOM 1624 C C . ASP A 1 223 ? 2.567 10.670 15.063 1.00 66.25 223 ASP A C 1
ATOM 1626 O O . ASP A 1 223 ? 3.064 10.711 13.941 1.00 66.25 223 ASP A O 1
ATOM 1630 N N . GLY A 1 224 ? 1.314 11.081 15.277 1.00 59.81 224 GLY A N 1
ATOM 1631 C CA . GLY A 1 224 ? 0.487 11.704 14.235 1.00 59.81 224 GLY A CA 1
ATOM 1632 C C . GLY A 1 224 ? 0.078 10.787 13.072 1.00 59.81 224 GLY A C 1
ATOM 1633 O O . GLY A 1 224 ? -0.539 11.270 12.114 1.00 59.81 224 GLY A O 1
ATOM 1634 N N . THR A 1 225 ? 0.373 9.484 13.156 1.00 70.69 225 THR A N 1
ATOM 1635 C CA . THR A 1 225 ? 0.017 8.479 12.137 1.00 70.69 225 THR A CA 1
ATOM 1636 C C . THR A 1 225 ? -1.455 8.067 12.203 1.00 70.69 225 THR A C 1
ATOM 1638 O O . THR A 1 225 ? -2.018 7.581 11.230 1.00 70.69 225 THR A O 1
ATOM 1641 N N . ARG A 1 226 ? -2.140 8.325 13.320 1.00 77.75 226 ARG A N 1
ATOM 1642 C CA . ARG A 1 226 ? -3.589 8.149 13.443 1.00 77.75 226 ARG A CA 1
ATOM 1643 C C . ARG A 1 226 ? -4.272 9.505 13.480 1.00 77.75 226 ARG A C 1
ATOM 1645 O O . ARG A 1 226 ? -4.017 10.293 14.389 1.00 77.75 226 ARG A O 1
ATOM 1652 N N . ARG A 1 227 ? -5.173 9.767 12.534 1.00 77.50 227 ARG A N 1
ATOM 1653 C CA . ARG A 1 227 ? -5.859 11.064 12.422 1.00 77.50 227 ARG A CA 1
ATOM 1654 C C . ARG A 1 227 ? -7.370 10.884 12.404 1.00 77.50 227 ARG A C 1
ATOM 1656 O O . ARG A 1 227 ? -7.882 9.884 11.908 1.00 77.50 227 ARG A O 1
ATOM 1663 N N . ALA A 1 228 ? -8.088 11.839 12.985 1.00 77.56 228 ALA A N 1
ATOM 1664 C CA . ALA A 1 228 ? -9.534 11.927 12.815 1.00 77.56 228 ALA A CA 1
ATOM 1665 C C . ALA A 1 228 ? -9.841 12.498 11.425 1.00 77.56 228 ALA A C 1
ATOM 1667 O O . ALA A 1 228 ? -9.143 13.401 10.961 1.00 77.56 228 ALA A O 1
ATOM 1668 N N . LEU A 1 229 ? -10.881 11.987 10.769 1.00 73.62 229 LEU A N 1
ATOM 1669 C CA . LEU A 1 229 ? -11.360 12.565 9.518 1.00 73.62 229 LEU A CA 1
ATOM 1670 C C . LEU A 1 229 ? -12.066 13.897 9.799 1.00 73.62 229 LEU A C 1
ATOM 1672 O O . LEU A 1 229 ? -12.878 14.004 10.723 1.00 73.62 229 LEU A O 1
ATOM 1676 N N . VAL A 1 230 ? -11.771 14.910 8.985 1.00 72.38 230 VAL A N 1
ATOM 1677 C CA . VAL A 1 230 ? -12.465 16.202 9.031 1.00 72.38 230 VAL A CA 1
ATOM 1678 C C . VAL A 1 230 ? -13.858 16.019 8.429 1.00 72.38 230 VAL A C 1
ATOM 1680 O O . VAL A 1 230 ? -13.995 15.499 7.328 1.00 72.38 230 VAL A O 1
ATOM 1683 N N . THR A 1 231 ? -14.898 16.421 9.161 1.00 59.78 231 THR A N 1
ATOM 1684 C CA . THR A 1 231 ? -16.310 16.182 8.787 1.00 59.78 231 THR A CA 1
ATOM 1685 C C . THR A 1 231 ? -17.069 17.445 8.386 1.00 59.78 231 THR A C 1
ATOM 1687 O O . THR A 1 231 ? -18.222 17.365 7.975 1.00 59.78 231 THR A O 1
ATOM 1690 N N . THR A 1 232 ? -16.425 18.609 8.474 1.00 61.25 232 THR A N 1
ATOM 1691 C CA . THR A 1 232 ? -16.989 19.901 8.074 1.00 61.25 232 THR A CA 1
ATOM 1692 C C . THR A 1 232 ? -15.946 20.690 7.300 1.00 61.25 232 THR A C 1
ATOM 1694 O O . THR A 1 232 ? -14.876 20.976 7.841 1.00 61.25 232 THR A O 1
ATOM 1697 N N . VAL A 1 233 ? -16.271 21.086 6.071 1.00 58.72 233 VAL A N 1
ATOM 1698 C CA . VAL A 1 233 ? -15.559 22.162 5.378 1.00 58.72 233 VAL A CA 1
ATOM 1699 C C . VAL A 1 233 ? -16.104 23.456 5.972 1.00 58.72 233 VAL A C 1
ATOM 1701 O O . VAL A 1 233 ? -17.246 23.815 5.713 1.00 58.72 233 VAL A O 1
ATOM 1704 N N . ARG A 1 234 ? -15.356 24.109 6.865 1.00 53.81 234 ARG A N 1
ATOM 1705 C CA . ARG A 1 234 ? -15.689 25.492 7.229 1.00 53.81 234 ARG A CA 1
ATOM 1706 C C . ARG A 1 234 ? 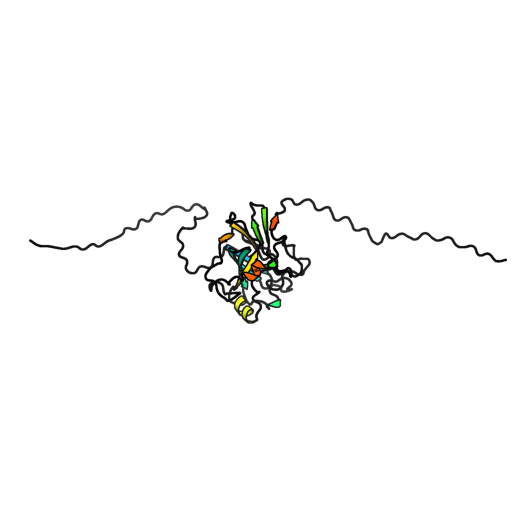-15.215 26.386 6.094 1.00 53.81 234 ARG A C 1
ATOM 1708 O O . ARG A 1 234 ? -14.119 26.150 5.584 1.00 53.81 234 ARG A O 1
ATOM 1715 N N . ASP A 1 235 ? -16.022 27.379 5.731 1.00 44.06 235 ASP A N 1
ATOM 1716 C CA . ASP A 1 235 ? -15.630 28.420 4.785 1.00 44.06 235 ASP A CA 1
ATOM 1717 C C . ASP A 1 235 ? -14.250 28.945 5.177 1.00 44.06 235 ASP A C 1
ATOM 1719 O O . ASP A 1 235 ? -14.024 29.408 6.300 1.00 44.06 235 ASP A O 1
ATOM 1723 N N . ARG A 1 236 ? -13.288 28.773 4.271 1.00 44.97 236 ARG A N 1
ATOM 1724 C CA . ARG A 1 236 ? -11.953 29.336 4.430 1.00 44.97 236 ARG A CA 1
ATOM 1725 C C . ARG A 1 236 ? -12.141 30.852 4.555 1.00 44.97 236 ARG A C 1
ATOM 1727 O O . ARG A 1 236 ? -12.768 31.416 3.660 1.00 44.97 236 ARG A O 1
ATOM 1734 N N . PRO A 1 237 ? -11.624 31.522 5.602 1.00 46.88 237 PRO A N 1
ATOM 1735 C CA . PRO A 1 237 ? -11.566 32.975 5.602 1.00 46.88 237 PRO A CA 1
ATOM 1736 C C . PRO A 1 237 ? -10.871 33.410 4.315 1.00 46.88 237 PRO A C 1
ATOM 1738 O O . PRO A 1 237 ? -9.778 32.919 4.014 1.00 46.88 237 PRO A O 1
ATOM 1741 N N . GLU A 1 238 ? -11.546 34.248 3.532 1.00 47.84 238 GLU A N 1
ATOM 1742 C CA . GLU A 1 238 ? -11.005 34.808 2.299 1.00 47.84 238 GLU A CA 1
ATOM 1743 C C . GLU A 1 238 ? -9.604 35.367 2.592 1.00 47.84 238 GLU A C 1
ATOM 1745 O O . GLU A 1 238 ? -9.429 36.032 3.624 1.00 47.84 238 GLU A O 1
ATOM 1750 N N . PRO A 1 239 ? -8.580 35.047 1.775 1.00 45.81 239 PRO A N 1
ATOM 1751 C CA . PRO A 1 239 ? -7.247 35.587 1.980 1.00 45.81 239 PRO A CA 1
ATOM 1752 C C . PRO A 1 239 ? -7.354 37.107 2.067 1.00 45.81 239 PRO A C 1
ATOM 1754 O O . PRO A 1 239 ? -7.797 37.753 1.120 1.00 45.81 239 PRO A O 1
ATOM 1757 N N . GLN A 1 240 ? -6.990 37.673 3.219 1.00 50.94 240 GLN A N 1
ATOM 1758 C CA . GLN A 1 240 ? -6.927 39.122 3.369 1.00 50.94 240 GLN A CA 1
ATOM 1759 C C . GLN A 1 240 ? -6.004 39.655 2.262 1.00 50.94 240 GLN A C 1
ATOM 1761 O O . GLN A 1 240 ? -4.893 39.124 2.120 1.00 50.94 240 GLN A O 1
ATOM 1766 N N . PRO A 1 241 ? -6.439 40.648 1.464 1.00 55.62 241 PRO A N 1
ATOM 1767 C CA . PRO A 1 241 ? -5.588 41.232 0.442 1.00 55.62 241 PRO A CA 1
ATOM 1768 C C . PRO A 1 241 ? -4.296 41.695 1.108 1.00 55.62 241 PRO A C 1
ATOM 1770 O O . PRO A 1 241 ? -4.313 42.405 2.115 1.00 55.62 241 PRO A O 1
ATOM 1773 N N . THR A 1 242 ? -3.169 41.216 0.589 1.00 57.34 242 THR A N 1
ATOM 1774 C CA . THR A 1 242 ? -1.854 41.602 1.091 1.00 57.34 242 THR A CA 1
ATOM 1775 C C . THR A 1 242 ? -1.723 43.114 0.910 1.00 57.34 242 THR A C 1
ATOM 1777 O O . THR A 1 242 ? -2.016 43.596 -0.187 1.00 57.34 242 THR A O 1
ATOM 1780 N N . PRO A 1 243 ? -1.347 43.883 1.948 1.00 51.09 243 PRO A N 1
ATOM 1781 C CA . PRO A 1 243 ? -1.172 45.318 1.798 1.00 51.09 243 PRO A CA 1
ATOM 1782 C C . PRO A 1 243 ? -0.139 45.585 0.703 1.00 51.09 243 PRO A C 1
ATOM 1784 O O . PRO A 1 243 ? 0.961 45.032 0.720 1.00 51.09 243 PRO A O 1
ATOM 1787 N N . ASP A 1 244 ? -0.547 46.400 -0.266 1.00 55.94 244 ASP A N 1
ATOM 1788 C CA . ASP A 1 244 ? 0.262 46.812 -1.402 1.00 55.94 244 ASP A CA 1
ATOM 1789 C C . ASP A 1 244 ? 1.562 47.460 -0.880 1.00 55.94 244 ASP A C 1
ATOM 1791 O O . ASP A 1 244 ? 1.492 48.461 -0.153 1.00 55.94 244 ASP A O 1
ATOM 1795 N N . PRO A 1 245 ? 2.754 46.924 -1.207 1.00 54.22 245 PRO A N 1
ATOM 1796 C CA . PRO A 1 245 ? 4.025 47.497 -0.756 1.00 54.22 245 PRO A CA 1
ATOM 1797 C C . PRO A 1 245 ? 4.258 48.924 -1.286 1.00 54.22 245 PRO A C 1
ATOM 1799 O O . PRO A 1 245 ? 5.169 49.617 -0.831 1.00 54.22 245 PRO A O 1
ATOM 1802 N N . SER A 1 246 ? 3.417 49.392 -2.211 1.00 55.44 246 SER A N 1
ATOM 1803 C CA . SER A 1 246 ? 3.478 50.731 -2.796 1.00 55.44 246 SER A CA 1
ATOM 1804 C C . SER A 1 246 ? 2.978 51.843 -1.860 1.00 55.44 246 SER A C 1
ATOM 1806 O O . SER A 1 246 ? 3.217 53.017 -2.132 1.00 55.44 246 SER A O 1
ATOM 1808 N N . ALA A 1 247 ? 2.325 51.519 -0.737 1.00 53.19 247 ALA A N 1
ATOM 1809 C CA . ALA A 1 247 ? 1.836 52.508 0.228 1.00 53.19 247 ALA A CA 1
ATOM 1810 C C . ALA A 1 247 ? 2.862 52.819 1.337 1.00 53.19 247 ALA A C 1
ATOM 1812 O O . ALA A 1 247 ? 2.516 52.884 2.515 1.00 53.19 247 ALA A O 1
ATOM 1813 N N . THR A 1 248 ? 4.134 53.022 0.981 1.00 46.31 248 THR A N 1
ATOM 1814 C CA . THR A 1 248 ? 5.119 53.581 1.921 1.00 46.31 248 THR A CA 1
ATOM 1815 C C . THR A 1 248 ? 5.215 55.089 1.709 1.00 46.31 248 THR A C 1
ATOM 1817 O O . THR A 1 248 ? 5.895 55.571 0.811 1.00 46.31 248 THR A O 1
ATOM 1820 N N . SER A 1 249 ? 4.455 55.806 2.535 1.00 49.41 249 SER A N 1
ATOM 1821 C CA . SER A 1 249 ? 4.705 57.142 3.086 1.00 49.41 249 SER A CA 1
ATOM 1822 C C . SER A 1 249 ? 5.665 58.057 2.312 1.00 49.41 249 SER A C 1
ATOM 1824 O O . SER A 1 249 ? 6.885 57.939 2.421 1.00 49.41 249 SER A O 1
ATOM 1826 N N . SER A 1 250 ? 5.110 59.062 1.630 1.00 48.00 250 SER A N 1
ATOM 1827 C CA . SER A 1 250 ? 5.856 60.255 1.219 1.00 48.00 250 SER A CA 1
ATOM 1828 C C . SER A 1 250 ? 6.542 60.900 2.437 1.00 48.00 250 SER A C 1
ATOM 1830 O O . SER A 1 250 ? 5.858 61.197 3.419 1.00 48.00 250 SER A O 1
ATOM 1832 N N . PRO A 1 251 ? 7.863 61.143 2.418 1.00 50.22 251 PRO A N 1
ATOM 1833 C CA . PRO A 1 251 ? 8.519 61.881 3.489 1.00 50.22 251 PRO A CA 1
ATOM 1834 C C . PRO A 1 251 ? 8.169 63.373 3.398 1.00 50.22 251 PRO A C 1
ATOM 1836 O O . PRO A 1 251 ? 8.379 64.017 2.370 1.00 50.22 251 PRO A O 1
ATOM 1839 N N . SER A 1 252 ? 7.631 63.925 4.488 1.00 54.94 252 SER A N 1
ATOM 1840 C CA . SER A 1 252 ? 7.437 65.369 4.663 1.00 54.94 252 SER A CA 1
ATOM 1841 C C . SER A 1 252 ? 8.775 66.124 4.575 1.00 54.94 252 SER A C 1
ATOM 1843 O O . SER A 1 252 ? 9.777 65.634 5.102 1.00 54.94 252 SER A O 1
ATOM 1845 N N . PRO A 1 253 ? 8.820 67.321 3.961 1.00 51.06 253 PRO A N 1
ATOM 1846 C CA . PRO A 1 253 ? 10.054 68.091 3.816 1.00 51.06 253 PRO A CA 1
ATOM 1847 C C . PRO A 1 253 ? 10.556 68.633 5.165 1.00 51.06 253 PRO A C 1
ATOM 1849 O O . PRO A 1 253 ? 9.803 69.240 5.928 1.00 51.06 253 PRO A O 1
ATOM 1852 N N . SER A 1 254 ? 11.844 68.419 5.448 1.00 56.81 254 SER A N 1
ATOM 1853 C CA . SER A 1 254 ? 12.545 68.974 6.612 1.00 56.81 254 SER A CA 1
ATOM 1854 C C . SER A 1 254 ? 12.696 70.503 6.521 1.00 56.81 254 SER A C 1
ATOM 1856 O O . SER A 1 254 ? 12.942 71.022 5.431 1.00 56.81 254 SER A O 1
ATOM 1858 N N . PRO A 1 255 ? 12.604 71.240 7.645 1.00 49.84 255 PRO A N 1
ATOM 1859 C CA . PRO A 1 255 ? 12.839 72.681 7.674 1.00 49.84 255 PRO A CA 1
ATOM 1860 C C . PRO A 1 255 ? 14.335 73.027 7.562 1.00 49.84 255 PRO A C 1
ATOM 1862 O O . PRO A 1 255 ? 15.176 72.451 8.253 1.00 49.84 255 PRO A O 1
ATOM 1865 N N . SER A 1 256 ? 14.644 73.993 6.693 1.00 60.88 256 SER A N 1
ATOM 1866 C CA . SER A 1 256 ? 15.985 74.539 6.450 1.00 60.88 256 SER A CA 1
ATOM 1867 C C . SER A 1 256 ? 16.585 75.227 7.688 1.00 60.88 256 SER A C 1
ATOM 1869 O O . SER A 1 256 ? 15.885 76.010 8.334 1.00 60.88 256 SER A O 1
ATOM 1871 N N . PRO A 1 257 ? 17.881 75.031 7.994 1.00 56.16 257 PRO A N 1
ATOM 1872 C CA . PRO A 1 257 ? 18.576 75.816 9.007 1.00 56.16 257 PRO A CA 1
ATOM 1873 C C . PRO A 1 257 ? 18.996 77.189 8.457 1.00 56.16 257 PRO A C 1
ATOM 1875 O O . PRO A 1 257 ? 19.592 77.296 7.385 1.00 56.16 257 PRO A O 1
ATOM 1878 N N . SER A 1 258 ? 18.688 78.242 9.216 1.00 54.22 258 SER A N 1
ATOM 1879 C CA . SER A 1 258 ? 19.165 79.607 8.989 1.00 54.22 258 SER A CA 1
ATOM 1880 C C . SER A 1 258 ? 20.682 79.688 9.168 1.00 54.22 258 SER A C 1
ATOM 1882 O O . SER A 1 258 ? 21.208 79.304 10.211 1.00 54.22 258 SER A O 1
ATOM 1884 N N . ALA A 1 259 ? 21.371 80.213 8.157 1.00 53.28 259 ALA A N 1
ATOM 1885 C CA . ALA A 1 259 ? 22.759 80.637 8.259 1.00 53.28 259 ALA A CA 1
ATOM 1886 C C . ALA A 1 259 ? 22.825 82.045 8.869 1.00 53.28 259 ALA A C 1
ATOM 1888 O O . ALA A 1 259 ? 22.108 82.949 8.437 1.00 53.28 259 ALA A O 1
ATOM 1889 N N . THR A 1 260 ? 23.698 82.208 9.858 1.00 48.47 260 THR A N 1
ATOM 1890 C CA . THR A 1 260 ? 24.124 83.493 10.414 1.00 48.47 260 THR A CA 1
ATOM 1891 C C . THR A 1 260 ? 25.499 83.816 9.839 1.00 48.47 260 THR A C 1
ATOM 1893 O O . THR A 1 260 ? 26.434 83.068 10.104 1.00 48.47 260 THR A O 1
ATOM 1896 N N . GLU A 1 261 ? 25.638 84.931 9.121 1.00 42.28 261 GLU A N 1
ATOM 1897 C CA . GLU A 1 261 ? 26.904 85.654 8.927 1.00 42.28 261 GLU A CA 1
ATOM 1898 C C . GLU A 1 261 ? 26.605 87.161 8.818 1.00 42.28 261 GLU A C 1
ATOM 1900 O O . GLU A 1 261 ? 25.710 87.539 8.062 1.00 42.28 261 GLU A O 1
ATOM 1905 N N . GLY A 1 262 ? 27.375 87.987 9.544 1.00 41.22 262 GLY A N 1
ATOM 1906 C CA . GLY A 1 262 ? 27.569 89.427 9.286 1.00 41.22 262 GLY A CA 1
ATOM 1907 C C . GLY A 1 262 ? 26.615 90.399 9.959 1.00 41.22 262 GLY A C 1
ATOM 1908 O O . GLY A 1 262 ? 25.649 90.812 9.285 1.00 41.22 262 GLY A O 1
#

Sequence (262 aa):
MSGRGAVRAAFGGVVAAVGLALSGAAPVPADVPSDDVVPVFGQAFVAALGETEERPPTMTVSVHGVRRFEAATILYYSVGFSGEAPDPELLPVTRYGTGPETYGTLQASSGATFMDTAAVIDVPGKRSYAALRTERGEAVKAPPPVAPEDRFRLSERAVVQWVALAPVPKRLTEVDVLIGSAFVRGVPVGDGPLTPEVDDPAPTVGTGWPTIPTTQLVDAVRDGTRRALVTTVRDRPEPQPTPDPSATSSPSPSPSPSATEG

Mean predicted aligned error: 15.41 Å